Protein AF-A0AAN6LYK2-F1 (afdb_monomer_lite)

Organism: NCBI:txid1892770

Secondary structure (DSSP, 8-state):
--EEEEETTTSHHHHHHHHHHTTSTT-EEEEEES-TTS--HHHHHHHTT-TTEEEEE--TT-HHHHTTHHHHHHHHHHHHS--EEEEEE-----S-TT--TTT--HHHHHHHHIIIIIHHHHHHSTTTSHHHHTT-EEEEEEEETTEEEEEEE---S---------------PPP------------------------------

Sequence (205 aa):
MPTYFLTGANRGIGLAFTHHLVASPSNTIIAAVRSLSADLTPLTRLLSSHPNLHIIECDLSSPDSLSSLEFRVAEIVTKTGDPLNYLFNIAGINASSSDTALSIDPASLQRHMDVNVLGPAKILGAGELDGCAGGAEVLHVLDYEGGAEYVEFASGEGVEEGEGGGDLYGSGVGEDENGGEGGDGGARGEHFGDVGGGEGVEDGG

Radius of gyration: 29.75 Å; chains: 1; bounding box: 87×71×46 Å

Foldseek 3Di:
DAEEEAAQLQDDPNVVVVVVQLVPLPYQYEREHQDPPDPSVSVVVSCVSHVSYHYYYANLLDPVSQQCQQVVQVVSCVVVVHFHAAYEADDFDQQDPPDDPVRDDPVSVVRRCSTQPSSVVSCVDDHRNCVRDQQHKYWYFDADPVGIDIDTDGNDHDDDPDPDDDDDDPDDDDDDDDDDDDDDDDDDDDDDDDDDDDDDDDDDD

Structure (mmCIF, N/CA/C/O backbone):
data_AF-A0AAN6LYK2-F1
#
_entry.id   AF-A0AAN6LYK2-F1
#
loop_
_atom_site.group_PDB
_atom_site.id
_atom_site.type_symbol
_atom_site.label_atom_id
_atom_site.label_alt_id
_atom_site.label_comp_id
_atom_site.label_asym_id
_atom_site.label_entity_id
_atom_site.label_seq_id
_atom_site.pdbx_PDB_ins_code
_atom_site.Cartn_x
_atom_site.Cartn_y
_atom_site.Cartn_z
_atom_site.occupancy
_atom_site.B_iso_or_equiv
_atom_site.auth_seq_id
_atom_site.auth_comp_id
_atom_site.auth_asym_id
_atom_site.auth_atom_id
_atom_site.pdbx_PDB_model_num
ATOM 1 N N . MET A 1 1 ? -12.822 -4.539 15.705 1.00 82.31 1 MET A N 1
ATOM 2 C CA . MET A 1 1 ? -13.431 -4.286 14.382 1.00 82.31 1 MET A CA 1
ATOM 3 C C . MET A 1 1 ? -12.379 -4.564 13.315 1.00 82.31 1 MET A C 1
ATOM 5 O O . MET A 1 1 ? -11.209 -4.600 13.667 1.00 82.31 1 MET A O 1
ATOM 9 N N . PRO A 1 2 ? -12.747 -4.854 12.054 1.00 93.25 2 PRO A N 1
ATOM 10 C CA . PRO A 1 2 ? -11.763 -5.307 11.078 1.00 93.25 2 PRO A CA 1
ATOM 11 C C . PRO A 1 2 ? -10.824 -4.174 10.638 1.00 93.25 2 PRO A C 1
ATOM 13 O O . PRO A 1 2 ? -11.281 -3.141 10.133 1.00 93.25 2 PRO A O 1
ATOM 16 N N . THR A 1 3 ? -9.519 -4.394 10.802 1.00 95.38 3 THR A N 1
ATOM 17 C CA . THR A 1 3 ? -8.462 -3.510 10.292 1.00 95.38 3 THR A CA 1
ATOM 18 C C . THR A 1 3 ? -7.902 -4.047 8.978 1.00 95.38 3 THR A C 1
ATOM 20 O O . THR A 1 3 ? -7.500 -5.209 8.894 1.00 95.38 3 THR A O 1
ATOM 23 N N . TYR A 1 4 ? -7.833 -3.185 7.965 1.00 96.81 4 TYR A N 1
ATOM 24 C CA . TYR A 1 4 ? -7.335 -3.485 6.623 1.00 96.81 4 TYR A CA 1
ATOM 25 C C . TYR A 1 4 ? -6.084 -2.660 6.321 1.00 96.81 4 TYR A C 1
ATOM 27 O O . TYR A 1 4 ? -6.101 -1.442 6.488 1.00 96.81 4 TYR A O 1
ATOM 35 N N . PHE A 1 5 ? -5.038 -3.287 5.793 1.00 96.38 5 PHE A N 1
ATOM 36 C CA . PHE A 1 5 ? -3.875 -2.613 5.218 1.00 96.38 5 PHE A CA 1
ATOM 37 C C . PHE A 1 5 ? -3.882 -2.803 3.702 1.00 96.38 5 PHE A C 1
ATOM 39 O O . PHE A 1 5 ? -3.998 -3.931 3.228 1.00 96.38 5 PHE A O 1
ATOM 46 N N . LEU A 1 6 ? -3.762 -1.719 2.930 1.00 96.94 6 LEU A N 1
ATOM 47 C CA . LEU A 1 6 ? -3.804 -1.767 1.466 1.00 96.94 6 LEU A CA 1
ATOM 48 C C . LEU A 1 6 ? -2.606 -1.046 0.856 1.00 96.94 6 LEU A C 1
ATOM 50 O O . LEU A 1 6 ? -2.502 0.179 0.935 1.00 96.94 6 LEU A O 1
ATOM 54 N N . THR A 1 7 ? -1.739 -1.791 0.172 1.00 96.25 7 THR A N 1
ATOM 55 C CA . THR A 1 7 ? -0.679 -1.194 -0.651 1.00 96.25 7 THR A CA 1
ATOM 56 C C . THR A 1 7 ? -1.261 -0.574 -1.926 1.00 96.25 7 THR A C 1
ATOM 58 O O . THR A 1 7 ? -2.203 -1.089 -2.524 1.00 96.25 7 THR A O 1
ATOM 61 N N . GLY A 1 8 ? -0.704 0.554 -2.375 1.00 95.56 8 GLY A N 1
ATOM 62 C CA . GLY A 1 8 ? -1.080 1.173 -3.654 1.00 95.56 8 GLY A CA 1
ATOM 63 C C . GLY A 1 8 ? -2.430 1.900 -3.640 1.00 95.56 8 GLY A C 1
ATOM 64 O O . GLY A 1 8 ? -2.957 2.230 -4.704 1.00 95.56 8 GLY A O 1
ATOM 65 N N . ALA A 1 9 ? -2.969 2.201 -2.455 1.00 97.38 9 ALA A N 1
ATOM 66 C CA . ALA A 1 9 ? -4.334 2.684 -2.240 1.00 97.38 9 ALA A CA 1
ATOM 67 C C . ALA A 1 9 ? -4.709 3.997 -2.963 1.00 97.38 9 ALA A C 1
ATOM 69 O O . ALA A 1 9 ? -5.887 4.309 -3.091 1.00 97.38 9 ALA A O 1
ATOM 70 N N . ASN A 1 10 ? -3.746 4.777 -3.468 1.00 96.31 10 ASN A N 1
ATOM 71 C CA . ASN A 1 10 ? -4.023 6.082 -4.082 1.00 96.31 10 ASN A CA 1
ATOM 72 C C . ASN A 1 10 ? -4.656 6.022 -5.490 1.00 96.31 10 ASN A C 1
ATOM 74 O O . ASN A 1 10 ? -5.095 7.049 -6.003 1.00 96.31 10 ASN A O 1
ATOM 78 N N . ARG A 1 11 ? -4.672 4.860 -6.166 1.00 93.81 11 ARG A N 1
ATOM 79 C CA . ARG A 1 11 ? -5.251 4.731 -7.520 1.00 93.81 11 ARG A CA 1
ATOM 80 C C . ARG A 1 11 ? -5.739 3.317 -7.846 1.00 93.81 11 ARG A C 1
ATOM 82 O O . ARG A 1 11 ? -5.382 2.357 -7.171 1.00 93.81 11 ARG A O 1
ATOM 89 N N . GLY A 1 12 ? -6.506 3.193 -8.931 1.00 92.94 12 GLY A N 1
ATOM 90 C CA . GLY A 1 12 ? -6.897 1.903 -9.511 1.00 92.94 12 GLY A CA 1
ATOM 91 C C . GLY A 1 12 ? -7.636 0.994 -8.525 1.00 92.94 12 GLY A C 1
ATOM 92 O O . GLY A 1 12 ? -8.495 1.457 -7.776 1.00 92.94 12 GLY A O 1
ATOM 93 N N . ILE A 1 13 ? -7.278 -0.293 -8.523 1.00 93.12 13 ILE A N 1
ATOM 94 C CA . ILE A 1 13 ? -7.898 -1.331 -7.685 1.00 93.12 13 ILE A CA 1
ATOM 95 C C . ILE A 1 13 ? -7.791 -0.991 -6.184 1.00 93.12 13 ILE A C 1
ATOM 97 O O . ILE A 1 13 ? -8.783 -1.103 -5.468 1.00 93.12 13 ILE A O 1
ATOM 101 N N . GLY A 1 14 ? -6.644 -0.489 -5.708 1.00 95.06 14 GLY A N 1
ATOM 102 C CA . GLY A 1 14 ? -6.460 -0.124 -4.294 1.00 95.06 14 GLY A CA 1
ATOM 103 C C . GLY A 1 14 ? -7.348 1.037 -3.834 1.00 95.06 14 GLY A C 1
ATOM 104 O O . GLY A 1 14 ? -7.913 1.003 -2.738 1.00 95.06 14 GLY A O 1
ATOM 105 N N . LEU A 1 15 ? -7.545 2.034 -4.701 1.00 96.44 15 LEU A N 1
ATOM 106 C CA . LEU A 1 15 ? -8.486 3.129 -4.453 1.00 96.44 15 LEU A CA 1
ATOM 107 C C . LEU A 1 15 ? -9.941 2.640 -4.475 1.00 96.44 15 LEU A C 1
ATOM 109 O O . LEU A 1 15 ? -10.737 3.062 -3.640 1.00 96.44 15 LEU A O 1
ATOM 113 N N . ALA A 1 16 ? -10.288 1.725 -5.386 1.00 96.12 16 ALA A N 1
ATOM 114 C CA . ALA A 1 16 ? -11.623 1.132 -5.455 1.00 96.12 16 ALA A CA 1
ATOM 115 C C . ALA A 1 16 ? -11.961 0.305 -4.199 1.00 96.12 16 ALA A C 1
ATOM 117 O O . ALA A 1 16 ? -13.039 0.483 -3.631 1.00 96.12 16 ALA A O 1
ATOM 118 N N . PHE A 1 17 ? -11.028 -0.521 -3.706 1.00 96.50 17 PHE A N 1
ATOM 119 C CA . PHE A 1 17 ? -11.192 -1.212 -2.422 1.00 96.50 17 PHE A CA 1
ATOM 120 C C . PHE A 1 17 ? -11.307 -0.227 -1.258 1.00 96.50 17 PHE A C 1
ATOM 122 O O . PHE A 1 17 ? -12.194 -0.388 -0.426 1.00 96.50 17 PHE A O 1
ATOM 129 N N . THR A 1 18 ? -10.496 0.835 -1.225 1.00 96.62 18 THR A N 1
ATOM 130 C CA . THR A 1 18 ? -10.595 1.855 -0.167 1.00 96.62 18 THR A CA 1
ATOM 131 C C . THR A 1 18 ? -11.973 2.528 -0.174 1.00 96.62 18 THR A C 1
ATOM 133 O O . THR A 1 18 ? -12.605 2.619 0.874 1.00 96.62 18 THR A O 1
ATOM 136 N N . HIS A 1 19 ? -12.497 2.911 -1.347 1.00 95.62 19 HIS A N 1
ATOM 137 C CA . HIS A 1 19 ? -13.863 3.435 -1.505 1.00 95.62 19 HIS A CA 1
ATOM 138 C C . HIS A 1 19 ? -14.960 2.459 -1.051 1.00 95.62 19 HIS A C 1
ATOM 140 O O . HIS A 1 19 ? -15.996 2.908 -0.563 1.00 95.62 19 HIS A O 1
ATOM 146 N N . HIS A 1 20 ? -14.765 1.150 -1.220 1.00 95.62 20 HIS A N 1
ATOM 147 C CA . HIS A 1 20 ? -15.725 0.145 -0.766 1.00 95.62 20 HIS A CA 1
ATOM 148 C C . HIS A 1 20 ? -15.654 -0.065 0.754 1.00 95.62 20 HIS A C 1
ATOM 150 O O . HIS A 1 20 ? -16.680 -0.074 1.429 1.00 95.62 20 HIS A O 1
ATOM 156 N N . LEU A 1 21 ? -14.446 -0.177 1.312 1.00 96.00 21 LEU A N 1
ATOM 157 C CA . LEU A 1 21 ? -14.231 -0.471 2.730 1.00 96.00 21 LEU A CA 1
ATOM 158 C C . LEU A 1 21 ? -14.670 0.681 3.651 1.00 96.00 21 LEU A C 1
ATOM 160 O O . LEU A 1 21 ? -15.203 0.402 4.724 1.00 96.00 21 LEU A O 1
ATOM 164 N N . VAL A 1 22 ? -14.543 1.951 3.231 1.00 95.50 22 VAL A N 1
ATOM 165 C CA . VAL A 1 22 ? -15.060 3.111 4.000 1.00 95.50 22 VAL A CA 1
ATOM 166 C C . VAL A 1 22 ? -16.593 3.162 4.086 1.00 95.50 22 VAL A C 1
ATOM 168 O O . VAL A 1 22 ? -17.134 3.956 4.850 1.00 95.50 22 VAL A O 1
ATOM 171 N N . ALA A 1 23 ? -17.327 2.335 3.329 1.00 92.94 23 ALA A N 1
ATOM 172 C CA . ALA A 1 23 ? -18.786 2.262 3.448 1.00 92.94 23 ALA A CA 1
ATOM 173 C C . ALA A 1 23 ? -19.243 1.613 4.771 1.00 92.94 23 ALA A C 1
ATOM 175 O O . ALA A 1 23 ? -20.392 1.792 5.177 1.00 92.94 23 ALA A O 1
ATOM 176 N N . SER A 1 24 ? -18.351 0.881 5.451 1.00 94.69 24 SER A N 1
ATOM 177 C CA . SER A 1 24 ? -18.578 0.325 6.788 1.00 94.69 24 SER A CA 1
ATOM 178 C C . SER A 1 24 ? -17.822 1.163 7.832 1.00 94.69 24 SER A C 1
ATOM 180 O O . SER A 1 24 ? -16.609 1.000 7.967 1.00 94.69 24 SER A O 1
ATOM 182 N N . PRO A 1 25 ? -18.493 2.045 8.604 1.00 91.31 25 PRO A N 1
ATOM 183 C CA . PRO A 1 25 ? -17.826 3.015 9.486 1.00 91.31 25 PRO A CA 1
ATOM 184 C C . PRO A 1 25 ? -17.025 2.378 10.636 1.00 91.31 25 PRO A C 1
ATOM 186 O O . PRO A 1 25 ? -16.182 3.031 11.245 1.00 91.31 25 PRO A O 1
ATOM 189 N N . SER A 1 26 ? -17.264 1.096 10.923 1.00 93.31 26 SER A N 1
ATOM 190 C CA . SER A 1 26 ? -16.499 0.277 11.869 1.00 93.31 26 SER A CA 1
ATOM 191 C C . SER A 1 26 ? -15.082 -0.071 11.407 1.00 93.31 26 SER A C 1
ATOM 193 O O . SER A 1 26 ? -14.268 -0.464 12.233 1.00 93.31 26 SER A O 1
ATOM 195 N N . ASN A 1 27 ? -14.789 -0.001 10.108 1.00 95.88 27 ASN A N 1
ATOM 196 C CA . ASN A 1 27 ? -13.543 -0.530 9.557 1.00 95.88 27 ASN A CA 1
ATOM 197 C C . ASN A 1 27 ? -12.378 0.435 9.807 1.00 95.88 27 ASN A C 1
ATOM 199 O O . ASN A 1 27 ? -12.474 1.615 9.467 1.00 95.88 27 ASN A O 1
ATOM 203 N N . THR A 1 28 ? -11.253 -0.066 10.311 1.00 96.94 28 THR A N 1
ATOM 204 C CA . THR A 1 28 ? -9.987 0.685 10.318 1.00 96.94 28 THR A CA 1
ATOM 205 C C . THR A 1 28 ? -9.268 0.418 9.000 1.00 96.94 28 THR A C 1
ATOM 207 O O . THR A 1 28 ? -9.161 -0.729 8.573 1.00 96.94 28 THR A O 1
ATOM 210 N N . ILE A 1 29 ? -8.805 1.461 8.311 1.00 97.88 29 ILE A N 1
ATOM 211 C CA . ILE A 1 29 ? -8.232 1.332 6.964 1.00 97.88 29 ILE A CA 1
ATOM 212 C C . ILE A 1 29 ? -6.893 2.058 6.915 1.00 97.88 29 ILE A C 1
ATOM 214 O O . ILE A 1 29 ? -6.836 3.273 7.072 1.00 97.88 29 ILE A O 1
ATOM 218 N N . ILE A 1 30 ? -5.821 1.315 6.657 1.00 97.75 30 ILE A N 1
ATOM 219 C CA . ILE A 1 30 ? -4.458 1.813 6.486 1.00 97.75 30 ILE A CA 1
ATOM 220 C C . ILE A 1 30 ? -4.154 1.817 4.983 1.00 97.75 30 ILE A C 1
ATOM 222 O O . ILE A 1 30 ? -3.735 0.821 4.394 1.00 97.75 30 ILE A O 1
ATOM 226 N N . ALA A 1 31 ? -4.429 2.954 4.349 1.00 98.12 31 ALA A N 1
ATOM 227 C CA . ALA A 1 31 ? -4.217 3.199 2.930 1.00 98.12 31 ALA A CA 1
ATOM 228 C C . ALA A 1 31 ? -2.756 3.604 2.677 1.00 98.12 31 ALA A C 1
ATOM 230 O O . ALA A 1 31 ? -2.377 4.768 2.837 1.00 98.12 31 ALA A O 1
ATOM 231 N N . ALA A 1 32 ? -1.928 2.642 2.277 1.00 97.62 32 ALA A N 1
ATOM 232 C CA . ALA A 1 32 ? -0.511 2.857 2.021 1.00 97.62 32 ALA A CA 1
ATOM 233 C C . ALA A 1 32 ? -0.267 3.338 0.576 1.00 97.62 32 ALA A C 1
ATOM 235 O O . ALA A 1 32 ? -0.721 2.734 -0.404 1.00 97.62 32 ALA A O 1
ATOM 236 N N . VAL A 1 33 ? 0.456 4.452 0.430 1.00 97.75 33 VAL A N 1
ATOM 237 C CA . VAL A 1 33 ? 0.698 5.151 -0.844 1.00 97.75 33 VAL A CA 1
ATOM 238 C C . VAL A 1 33 ? 2.195 5.301 -1.109 1.00 97.75 33 VAL A C 1
ATOM 240 O O . VAL A 1 33 ? 2.958 5.513 -0.176 1.00 97.75 33 VAL A O 1
ATOM 243 N N . ARG A 1 34 ? 2.636 5.235 -2.375 1.00 96.06 34 ARG A N 1
ATOM 244 C CA . ARG A 1 34 ? 4.079 5.257 -2.697 1.00 96.06 34 ARG A CA 1
ATOM 245 C C . ARG A 1 34 ? 4.799 6.506 -2.189 1.00 96.06 34 ARG A C 1
ATOM 247 O O . ARG A 1 34 ? 5.890 6.389 -1.656 1.00 96.06 34 ARG A O 1
ATOM 254 N N . SER A 1 35 ? 4.195 7.683 -2.358 1.00 96.50 35 SER A N 1
ATOM 255 C CA . SER A 1 35 ? 4.672 8.882 -1.673 1.00 96.50 35 SER A CA 1
ATOM 256 C C . SER A 1 35 ? 3.538 9.788 -1.222 1.00 96.50 35 SER A C 1
ATOM 258 O O . SER A 1 35 ? 2.561 9.981 -1.948 1.00 96.50 35 SER A O 1
ATOM 260 N N . LEU A 1 36 ? 3.711 10.390 -0.046 1.00 96.81 36 LEU A N 1
ATOM 261 C CA . LEU A 1 36 ? 2.857 11.444 0.497 1.00 96.81 36 LEU A CA 1
ATOM 262 C C . LEU A 1 36 ? 3.028 12.787 -0.240 1.00 96.81 36 LEU A C 1
ATOM 264 O O . LEU A 1 36 ? 2.217 13.689 -0.058 1.00 96.81 36 LEU A O 1
ATOM 268 N N . SER A 1 37 ? 4.050 12.911 -1.096 1.00 96.81 37 SER A N 1
ATOM 269 C CA . SER A 1 37 ? 4.253 14.060 -1.993 1.00 96.81 37 SER A CA 1
ATOM 270 C C . SER A 1 37 ? 3.402 14.023 -3.274 1.00 96.81 37 SER A C 1
ATOM 272 O O . SER A 1 37 ? 3.376 14.999 -4.026 1.00 96.81 37 SER A O 1
ATOM 274 N N . ALA A 1 38 ? 2.715 12.907 -3.543 1.00 95.44 38 ALA A N 1
ATOM 275 C CA . ALA A 1 38 ? 1.828 12.754 -4.694 1.00 95.44 38 ALA A CA 1
ATOM 276 C C . ALA A 1 38 ? 0.478 13.473 -4.494 1.00 95.44 38 ALA A C 1
ATOM 278 O O . ALA A 1 38 ? 0.138 13.909 -3.396 1.00 95.44 38 ALA A O 1
ATOM 279 N N . ASP A 1 39 ? -0.343 13.548 -5.548 1.00 96.75 39 ASP A N 1
ATOM 280 C CA . ASP A 1 39 ? -1.737 13.973 -5.391 1.00 96.75 39 ASP A CA 1
ATOM 281 C C . ASP A 1 39 ? -2.535 12.924 -4.597 1.00 96.75 39 ASP A C 1
ATOM 283 O O . ASP A 1 39 ? -2.861 11.857 -5.118 1.00 96.75 39 ASP A O 1
ATOM 287 N N . LEU A 1 40 ? -2.855 13.241 -3.339 1.00 97.38 40 LEU A N 1
AT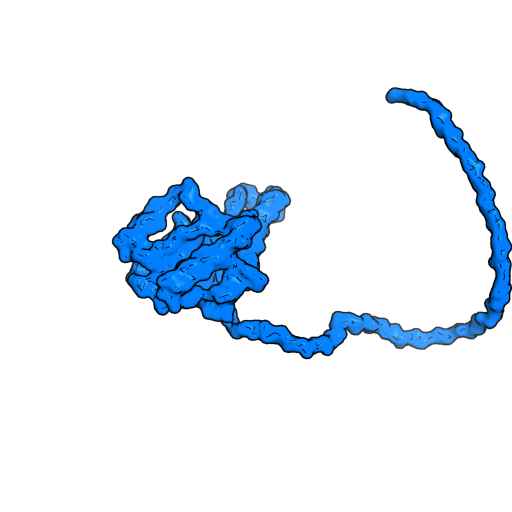OM 288 C CA . LEU A 1 40 ? -3.692 12.429 -2.447 1.00 97.38 40 LEU A CA 1
ATOM 289 C C . LEU A 1 40 ? -5.156 12.902 -2.410 1.00 97.38 40 LEU A C 1
ATOM 291 O O . LEU A 1 40 ? -5.922 12.487 -1.535 1.00 97.38 40 LEU A O 1
ATOM 295 N N . THR A 1 41 ? -5.579 13.776 -3.330 1.00 96.75 41 THR A N 1
ATOM 296 C CA . THR A 1 41 ? -6.966 14.265 -3.430 1.00 96.75 41 THR A CA 1
ATOM 297 C C . THR A 1 41 ? -8.025 13.146 -3.454 1.00 96.75 41 THR A C 1
ATOM 299 O O . THR A 1 41 ? -9.080 13.342 -2.844 1.00 96.75 41 THR A O 1
ATOM 302 N N . PRO A 1 42 ? -7.812 11.970 -4.090 1.00 95.38 42 PRO A N 1
ATOM 303 C CA . PRO A 1 42 ? -8.794 10.884 -4.051 1.00 95.38 42 PRO A CA 1
ATOM 304 C C . PRO A 1 42 ? -9.039 10.336 -2.637 1.00 95.38 42 PRO A C 1
ATOM 306 O O . PRO A 1 42 ? -10.189 10.205 -2.226 1.00 95.38 42 PRO A O 1
ATOM 309 N N . LEU A 1 43 ? -7.970 10.078 -1.876 1.00 96.56 43 LEU A N 1
ATOM 310 C CA . LEU A 1 43 ? -8.045 9.515 -0.523 1.00 96.56 43 LEU A CA 1
ATOM 311 C C . LEU A 1 43 ? -8.457 10.554 0.526 1.00 96.56 43 LEU A C 1
ATOM 313 O O . LEU A 1 43 ? -9.300 10.284 1.377 1.00 96.56 43 LEU A O 1
ATOM 317 N N . THR A 1 44 ? -7.902 11.765 0.459 1.00 95.50 44 THR A N 1
ATOM 318 C CA . THR A 1 44 ? -8.171 12.821 1.453 1.00 95.50 44 THR A CA 1
ATOM 319 C C . THR A 1 44 ? -9.632 13.272 1.477 1.00 95.50 44 THR A C 1
ATOM 321 O O . THR A 1 44 ? -10.135 13.644 2.535 1.00 95.50 44 THR A O 1
ATOM 324 N N . ARG A 1 45 ? -10.359 13.150 0.356 1.00 94.88 45 ARG A N 1
ATOM 325 C CA . ARG A 1 45 ? -11.818 13.359 0.298 1.00 94.88 45 ARG A CA 1
ATOM 326 C C . ARG A 1 45 ? -12.620 12.366 1.147 1.00 94.88 45 ARG A C 1
ATOM 328 O O . ARG A 1 45 ? -13.723 12.705 1.561 1.00 94.88 45 ARG A O 1
ATOM 335 N N . LEU A 1 46 ? -12.088 11.171 1.413 1.00 94.94 46 LEU A N 1
ATOM 336 C CA . LEU A 1 46 ? -12.764 10.137 2.206 1.00 94.94 46 LEU A CA 1
ATOM 337 C C . LEU A 1 46 ? -12.600 10.340 3.718 1.00 94.94 46 LEU A C 1
ATOM 339 O O . LEU A 1 46 ? -13.478 9.928 4.475 1.00 94.94 46 LEU A O 1
ATOM 343 N N . LEU A 1 47 ? -11.549 11.046 4.155 1.00 92.56 47 LEU A N 1
ATOM 344 C CA . LEU A 1 47 ? -11.302 11.372 5.570 1.00 92.56 47 LEU A CA 1
ATOM 345 C C . LEU A 1 47 ? -12.470 12.145 6.207 1.00 92.56 47 LEU A C 1
ATOM 347 O O . LEU A 1 47 ? -12.759 11.977 7.387 1.00 92.56 47 LEU A O 1
ATOM 351 N N . SER A 1 48 ? -13.170 12.979 5.428 1.00 85.94 48 SER A N 1
ATOM 352 C CA . SER A 1 48 ? -14.336 13.742 5.900 1.00 85.94 48 SER A CA 1
ATOM 353 C C . SER A 1 48 ? -15.575 12.880 6.175 1.00 85.94 48 SER A C 1
ATOM 355 O O . SER A 1 48 ? -16.456 13.313 6.913 1.00 85.94 48 SER A O 1
ATOM 357 N N . SER A 1 49 ? -15.655 11.686 5.582 1.00 87.31 49 SER A N 1
ATOM 358 C CA . SER A 1 49 ? -16.733 10.710 5.795 1.00 87.31 49 SER A CA 1
ATOM 359 C C . SER A 1 49 ? -16.331 9.546 6.705 1.00 87.31 49 SER A C 1
ATOM 361 O O . SER A 1 49 ? -17.206 8.933 7.309 1.00 87.31 49 SER A O 1
ATOM 363 N N . HIS A 1 50 ? -15.034 9.242 6.807 1.00 93.50 50 HIS A N 1
ATOM 364 C CA . HIS A 1 50 ? -14.518 8.065 7.505 1.00 93.50 50 HIS A CA 1
ATOM 365 C C . HIS A 1 50 ? -13.237 8.409 8.289 1.00 93.50 50 HIS A C 1
ATOM 367 O O . HIS A 1 50 ? -12.144 8.376 7.720 1.00 93.50 50 HIS A O 1
ATOM 373 N N . PRO A 1 51 ? -13.335 8.751 9.589 1.00 91.44 51 PRO A N 1
ATOM 374 C CA . PRO A 1 51 ? -12.184 9.185 10.389 1.00 91.44 51 PRO A CA 1
ATOM 375 C C . PRO A 1 51 ? -11.197 8.053 10.723 1.00 91.44 51 PRO A C 1
ATOM 377 O O . PRO A 1 51 ? -10.070 8.336 11.117 1.00 91.44 51 PRO A O 1
ATOM 380 N N . ASN A 1 52 ? -11.594 6.790 10.525 1.00 94.50 52 ASN A N 1
ATOM 381 C CA . ASN A 1 52 ? -10.754 5.601 10.722 1.00 94.50 52 ASN A CA 1
ATOM 382 C C . ASN A 1 52 ? -9.953 5.230 9.450 1.00 94.50 52 ASN A C 1
ATOM 384 O O . ASN A 1 52 ? -9.478 4.102 9.310 1.00 94.50 52 ASN A O 1
ATOM 388 N N . LEU A 1 53 ? -9.849 6.155 8.485 1.00 97.31 53 LEU A N 1
ATOM 389 C CA . LEU A 1 53 ? -8.954 6.054 7.332 1.00 97.31 53 LEU A CA 1
ATOM 390 C C . LEU A 1 53 ? -7.631 6.749 7.670 1.00 97.31 53 LEU A C 1
ATOM 392 O O . LEU A 1 53 ? -7.572 7.961 7.869 1.00 97.31 53 LEU A O 1
ATOM 396 N N . HIS A 1 54 ? -6.557 5.975 7.673 1.00 97.50 54 HIS A N 1
ATOM 397 C CA . HIS A 1 54 ? -5.191 6.414 7.903 1.00 97.50 54 HIS A CA 1
ATOM 398 C C . HIS A 1 54 ? -4.421 6.312 6.586 1.00 97.50 54 HIS A C 1
ATOM 400 O O . HIS A 1 54 ? -4.457 5.274 5.929 1.00 97.50 54 HIS A O 1
ATOM 406 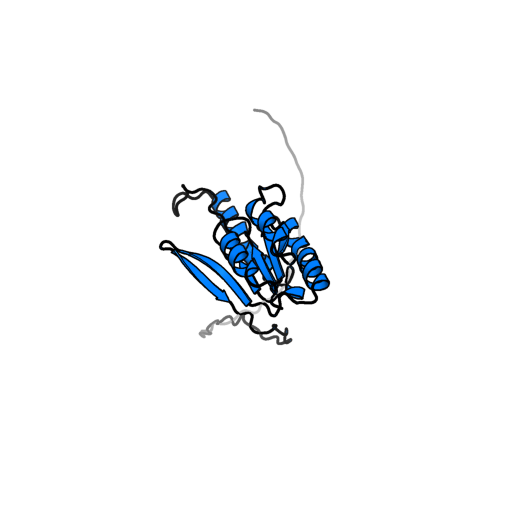N N . ILE A 1 55 ? -3.729 7.378 6.185 1.00 97.94 55 ILE A N 1
ATOM 407 C CA . ILE A 1 55 ? -2.910 7.397 4.964 1.00 97.94 55 ILE A CA 1
ATOM 408 C C . ILE A 1 55 ? -1.441 7.404 5.385 1.00 97.94 55 ILE A C 1
ATOM 410 O O . ILE A 1 55 ? -1.035 8.282 6.147 1.00 97.94 55 ILE A O 1
ATOM 414 N N . ILE A 1 56 ? -0.651 6.444 4.897 1.00 97.38 56 ILE A N 1
ATOM 415 C CA . ILE A 1 56 ? 0.782 6.322 5.216 1.00 97.38 56 ILE A CA 1
ATOM 416 C C . ILE A 1 56 ? 1.626 6.150 3.952 1.00 97.38 56 ILE A C 1
ATOM 418 O O . ILE A 1 56 ? 1.128 5.707 2.919 1.00 97.38 56 ILE A O 1
ATOM 422 N N . GLU A 1 57 ? 2.918 6.466 4.034 1.00 96.81 57 GLU A N 1
ATOM 423 C CA . GLU A 1 57 ? 3.859 6.203 2.942 1.00 96.81 57 GLU A CA 1
ATOM 424 C C . GLU A 1 57 ? 4.319 4.736 2.930 1.00 96.81 57 GLU A C 1
ATOM 426 O O . GLU A 1 57 ? 4.613 4.175 3.982 1.00 96.81 57 GLU A O 1
ATOM 431 N N . CYS A 1 58 ? 4.424 4.115 1.760 1.00 95.88 58 CYS A N 1
ATOM 432 C CA . CYS A 1 58 ? 5.054 2.809 1.577 1.00 95.88 58 CYS A CA 1
ATOM 433 C C . CYS A 1 58 ? 5.521 2.681 0.121 1.00 95.88 58 CYS A C 1
ATOM 435 O O . CYS A 1 58 ? 4.713 2.438 -0.783 1.00 95.88 58 CYS A O 1
ATOM 437 N N . ASP A 1 59 ? 6.820 2.867 -0.117 1.00 95.50 59 ASP A N 1
ATOM 438 C CA . ASP A 1 59 ? 7.443 2.538 -1.398 1.00 95.50 59 ASP A CA 1
ATOM 439 C C . ASP A 1 59 ? 8.099 1.157 -1.313 1.00 95.50 59 ASP A C 1
ATOM 441 O O . ASP A 1 59 ? 9.144 0.986 -0.690 1.00 95.50 59 ASP A O 1
ATOM 445 N N . LEU A 1 60 ? 7.494 0.179 -1.988 1.00 94.12 60 LEU A N 1
ATOM 446 C CA . LEU A 1 60 ? 7.980 -1.201 -2.059 1.00 94.12 60 LEU A CA 1
ATOM 447 C C . LEU A 1 60 ? 9.391 -1.342 -2.661 1.00 94.12 60 LEU A C 1
ATOM 449 O O . LEU A 1 60 ? 10.032 -2.368 -2.455 1.00 94.12 60 LEU A O 1
ATOM 453 N N . SER A 1 61 ? 9.885 -0.332 -3.387 1.00 93.31 61 SER A N 1
ATOM 454 C CA . SER A 1 61 ? 11.261 -0.304 -3.906 1.00 93.31 61 SER A CA 1
ATOM 455 C C . SER A 1 61 ? 12.295 0.264 -2.925 1.00 93.31 61 SER A C 1
ATOM 457 O O . SER A 1 61 ? 13.493 0.177 -3.188 1.00 93.31 61 SER A O 1
ATOM 459 N N . SER A 1 62 ? 11.867 0.835 -1.794 1.00 94.19 62 SER A N 1
ATOM 460 C CA . SER A 1 62 ? 12.742 1.489 -0.817 1.00 94.19 62 SER A CA 1
ATOM 461 C C . SER A 1 62 ? 12.929 0.621 0.435 1.00 94.19 62 SER A C 1
ATOM 463 O O . SER A 1 62 ? 11.964 0.412 1.172 1.00 94.19 62 SER A O 1
ATOM 465 N N . PRO A 1 63 ? 14.160 0.151 0.732 1.00 90.69 63 PRO A N 1
ATOM 466 C CA . PRO A 1 63 ? 14.455 -0.558 1.976 1.00 90.69 63 PRO A CA 1
ATOM 467 C C . PRO A 1 63 ? 14.051 0.239 3.220 1.00 90.69 63 PRO A C 1
ATOM 469 O O . PRO A 1 63 ? 13.389 -0.320 4.080 1.00 90.69 63 PRO A O 1
ATOM 472 N N . ASP A 1 64 ? 14.347 1.541 3.266 1.00 91.56 64 ASP A N 1
ATOM 473 C CA . ASP A 1 64 ? 14.044 2.418 4.407 1.00 91.56 64 ASP A CA 1
ATOM 474 C C . ASP A 1 64 ? 12.528 2.656 4.593 1.00 91.56 64 ASP A C 1
ATOM 476 O O . ASP A 1 64 ? 12.036 2.837 5.711 1.00 91.56 64 ASP A O 1
ATOM 480 N N . SER A 1 65 ? 11.762 2.661 3.491 1.00 93.00 65 SER A N 1
ATOM 481 C CA . SER A 1 65 ? 10.294 2.773 3.526 1.00 93.00 65 SER A CA 1
ATOM 482 C C . SER A 1 65 ? 9.626 1.467 3.955 1.00 93.00 65 SER A C 1
ATOM 484 O O . SER A 1 65 ? 8.523 1.506 4.504 1.00 93.00 65 SER A O 1
ATOM 486 N N . LEU A 1 66 ? 10.290 0.328 3.734 1.00 91.06 66 LEU A N 1
ATOM 487 C CA . LEU A 1 66 ? 9.898 -0.955 4.306 1.00 91.06 66 LEU A CA 1
ATOM 488 C C . LEU A 1 66 ? 10.297 -1.011 5.783 1.00 91.06 66 LEU A C 1
ATOM 490 O O . LEU A 1 66 ? 9.379 -1.041 6.587 1.00 91.06 66 LEU A O 1
ATOM 494 N N . SER A 1 67 ? 11.577 -0.830 6.146 1.00 89.50 67 SER A N 1
ATOM 495 C CA . SER A 1 67 ? 12.162 -0.951 7.508 1.00 89.50 67 SER A CA 1
ATOM 496 C C . SER A 1 67 ? 11.677 0.060 8.564 1.00 89.50 67 SER A C 1
ATOM 498 O O . SER A 1 67 ? 12.326 0.300 9.586 1.00 89.50 67 SER A O 1
ATOM 500 N N . SER A 1 68 ? 10.589 0.758 8.268 1.00 89.88 68 SER A N 1
ATOM 501 C CA . SER A 1 68 ? 9.893 1.706 9.133 1.00 89.88 68 SER A CA 1
ATOM 502 C C . SER A 1 68 ? 8.374 1.491 9.106 1.00 89.88 68 SER A C 1
ATOM 504 O O . SER A 1 68 ? 7.622 2.259 9.710 1.00 89.88 68 SER A O 1
ATOM 506 N N . LEU A 1 69 ? 7.885 0.497 8.357 1.00 92.25 69 LEU A N 1
ATOM 507 C CA . LEU A 1 69 ? 6.470 0.212 8.143 1.00 92.25 69 LEU A CA 1
ATOM 508 C C . LEU A 1 69 ? 5.827 -0.399 9.385 1.00 92.25 69 LEU A C 1
ATOM 510 O O . LEU A 1 69 ? 4.748 0.074 9.749 1.00 92.25 69 LEU A O 1
ATOM 514 N N . GLU A 1 70 ? 6.505 -1.330 10.070 1.00 89.12 70 GLU A N 1
ATOM 515 C CA . GLU A 1 70 ? 5.971 -1.956 11.286 1.00 89.12 70 GLU A CA 1
ATOM 516 C C . GLU A 1 70 ? 5.565 -0.886 12.303 1.00 89.12 70 GLU A C 1
ATOM 518 O O . GLU A 1 70 ? 4.398 -0.795 12.672 1.00 89.12 70 GLU A O 1
ATOM 523 N N . PHE A 1 71 ? 6.483 0.018 12.662 1.00 89.88 71 PHE A N 1
ATOM 524 C CA . PHE A 1 71 ? 6.233 1.096 13.626 1.00 89.88 71 PHE A CA 1
ATOM 525 C C . PHE A 1 71 ? 5.022 1.971 13.267 1.00 89.88 71 PHE A C 1
ATOM 527 O O . PHE A 1 71 ? 4.275 2.384 14.153 1.00 89.88 71 PHE A O 1
ATOM 534 N N . ARG A 1 72 ? 4.803 2.247 11.974 1.00 93.00 72 ARG A N 1
ATOM 535 C CA . ARG A 1 72 ? 3.694 3.093 11.495 1.00 93.00 72 ARG A CA 1
ATOM 536 C C . ARG A 1 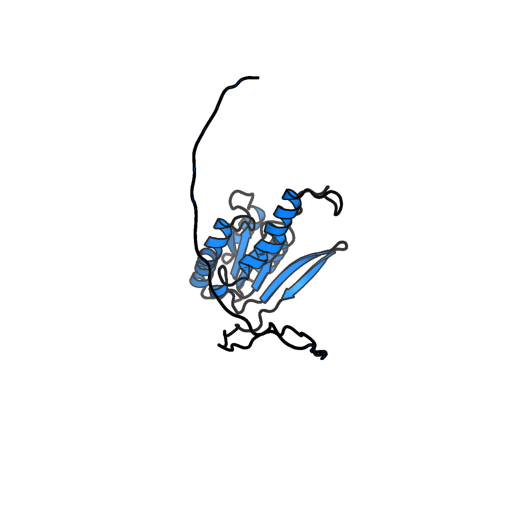72 ? 2.353 2.357 11.507 1.00 93.00 72 ARG A C 1
ATOM 538 O O . ARG A 1 72 ? 1.330 2.984 11.772 1.00 93.00 72 ARG A O 1
ATOM 545 N N . VAL A 1 73 ? 2.342 1.046 11.266 1.00 93.25 73 VAL A N 1
ATOM 546 C CA . VAL A 1 73 ? 1.134 0.213 11.396 1.00 93.25 73 VAL A CA 1
ATOM 547 C C . VAL A 1 73 ? 0.833 -0.084 12.864 1.00 93.25 73 VAL A C 1
ATOM 549 O O . VAL A 1 73 ? -0.299 0.125 13.299 1.00 93.25 73 VAL A O 1
ATOM 552 N N . ALA A 1 74 ? 1.843 -0.453 13.651 1.00 90.44 74 ALA A N 1
ATOM 553 C CA . ALA A 1 74 ? 1.757 -0.672 15.091 1.00 90.44 74 ALA A CA 1
ATOM 554 C C . ALA A 1 74 ? 1.245 0.570 15.836 1.00 90.44 74 ALA A C 1
ATOM 556 O O . ALA A 1 74 ? 0.427 0.442 16.746 1.00 90.44 74 ALA A O 1
ATOM 557 N N . GLU A 1 75 ? 1.647 1.783 15.432 1.00 92.69 75 GLU A N 1
ATOM 558 C CA . GLU A 1 75 ? 1.113 3.030 15.993 1.00 92.69 75 GLU A CA 1
ATOM 559 C C . GLU A 1 75 ? -0.407 3.165 15.763 1.00 92.69 75 GLU A C 1
ATOM 561 O O . GLU A 1 75 ? -1.129 3.602 16.662 1.00 92.69 75 GLU A O 1
ATOM 566 N N . ILE A 1 76 ? -0.917 2.777 14.589 1.00 93.69 76 ILE A N 1
ATOM 567 C CA . ILE A 1 76 ? -2.350 2.845 14.251 1.00 93.69 76 ILE A CA 1
ATOM 568 C C . ILE A 1 76 ? -3.138 1.736 14.966 1.00 93.69 76 ILE A C 1
ATOM 570 O O . ILE A 1 76 ? -4.164 2.016 15.589 1.00 93.69 76 ILE A O 1
ATOM 574 N N . VAL A 1 77 ? -2.632 0.501 14.937 1.00 90.81 77 VAL A N 1
ATOM 575 C CA . VAL A 1 77 ? -3.188 -0.665 15.649 1.00 90.81 77 VAL A CA 1
ATOM 576 C C . VAL A 1 77 ? -3.276 -0.387 17.154 1.00 90.81 77 VAL A C 1
ATOM 578 O O . VAL A 1 77 ? -4.335 -0.538 17.757 1.00 90.81 77 VAL A O 1
ATOM 581 N N . THR A 1 78 ? -2.216 0.155 17.761 1.00 91.06 78 THR A N 1
ATOM 582 C CA . THR A 1 78 ? -2.196 0.506 19.194 1.00 91.06 78 THR A CA 1
ATOM 583 C C . THR A 1 78 ? -3.176 1.635 19.535 1.00 91.06 78 THR A C 1
ATOM 585 O O . THR A 1 78 ? -3.797 1.609 20.596 1.00 91.06 78 THR A O 1
ATOM 588 N N . LYS A 1 79 ? -3.348 2.632 18.653 1.00 91.12 79 LYS A N 1
ATOM 589 C CA . LYS A 1 79 ? -4.299 3.743 18.863 1.00 91.12 79 LYS A CA 1
ATOM 590 C C . LYS A 1 79 ? -5.763 3.336 18.710 1.00 91.12 79 LYS A C 1
ATOM 592 O O . LYS A 1 79 ? -6.620 3.957 19.334 1.00 91.12 79 LYS A O 1
ATOM 597 N N . THR A 1 80 ? -6.051 2.351 17.863 1.00 89.12 80 THR A N 1
ATOM 598 C CA . THR A 1 80 ? -7.416 1.859 17.612 1.00 89.12 80 THR A CA 1
ATOM 599 C C . THR A 1 80 ? -7.810 0.721 18.552 1.00 89.12 80 THR A C 1
ATOM 601 O O . THR A 1 80 ? -8.986 0.592 18.881 1.00 89.12 80 THR A O 1
ATOM 604 N N . GLY A 1 81 ? -6.837 -0.054 19.042 1.00 87.50 81 GLY A N 1
ATOM 605 C CA . GLY A 1 81 ? -7.054 -1.213 19.911 1.00 87.50 81 GLY A CA 1
ATOM 606 C C . GLY A 1 81 ? -7.467 -2.484 19.162 1.00 87.50 81 GLY A C 1
ATOM 607 O O . GLY A 1 81 ? -7.760 -3.488 19.806 1.00 87.50 81 GLY A O 1
ATOM 608 N N . ASP A 1 82 ? -7.479 -2.444 17.827 1.00 88.25 82 ASP A N 1
ATOM 609 C CA . ASP A 1 82 ? -7.835 -3.553 16.944 1.00 88.25 82 ASP A CA 1
ATOM 610 C C . ASP A 1 82 ? -6.590 -4.034 16.167 1.00 88.25 82 ASP A C 1
ATOM 612 O O . ASP A 1 82 ? -5.916 -3.204 15.549 1.00 88.25 82 ASP A O 1
ATOM 616 N N . PRO A 1 83 ? -6.271 -5.346 16.158 1.00 89.50 83 PRO A N 1
ATOM 617 C CA . PRO A 1 83 ? -5.131 -5.893 15.414 1.00 89.50 83 PRO A CA 1
ATOM 618 C C . PRO A 1 83 ? -5.320 -5.746 13.898 1.00 89.50 83 PRO A C 1
ATOM 620 O O . PRO A 1 83 ? -6.433 -5.496 13.431 1.00 89.50 83 PRO A O 1
ATOM 623 N N . LEU A 1 84 ? -4.257 -5.943 13.108 1.00 91.25 84 LEU A N 1
ATOM 624 C CA . LEU A 1 84 ? -4.405 -6.057 11.656 1.00 91.25 84 LEU A CA 1
ATOM 625 C C . LEU A 1 84 ? -5.114 -7.379 11.322 1.00 91.25 84 LEU A C 1
ATOM 627 O O . LEU A 1 84 ? -4.713 -8.432 11.807 1.00 91.25 84 LEU A O 1
ATOM 631 N N . ASN A 1 85 ? -6.173 -7.328 10.510 1.00 91.81 85 ASN A N 1
ATOM 632 C CA . ASN A 1 85 ? -6.948 -8.518 10.138 1.00 91.81 85 ASN A CA 1
ATOM 633 C C . ASN A 1 85 ? -6.821 -8.886 8.661 1.00 91.81 85 ASN A C 1
ATOM 635 O O . ASN A 1 85 ? -6.999 -10.050 8.328 1.00 91.81 85 ASN A O 1
ATOM 639 N N . TYR A 1 86 ? -6.521 -7.918 7.790 1.00 93.56 86 TYR A N 1
ATOM 640 C CA . TYR A 1 86 ? -6.403 -8.159 6.354 1.00 93.56 86 TYR A CA 1
ATOM 641 C C . TYR A 1 86 ? -5.258 -7.363 5.729 1.00 93.56 86 TYR A C 1
ATOM 643 O O . TYR A 1 86 ? -5.145 -6.153 5.945 1.00 93.56 86 TYR A O 1
ATOM 651 N N . LEU A 1 87 ? -4.467 -8.022 4.885 1.00 93.62 87 LEU A N 1
ATOM 652 C CA . LEU A 1 87 ? -3.345 -7.442 4.149 1.00 93.62 87 LEU A CA 1
ATOM 653 C C . LEU A 1 87 ? -3.575 -7.578 2.639 1.00 93.62 87 LEU A C 1
ATOM 655 O O . LEU A 1 87 ? -3.556 -8.670 2.081 1.00 93.62 87 LEU A O 1
ATOM 659 N N . PHE A 1 88 ? -3.778 -6.446 1.967 1.00 94.44 88 PHE A N 1
ATOM 660 C CA . PHE A 1 88 ? -4.007 -6.366 0.529 1.00 94.44 88 PHE A CA 1
ATOM 661 C C . PHE A 1 88 ? -2.725 -5.917 -0.200 1.00 94.44 88 PHE A C 1
ATOM 663 O O . PHE A 1 88 ? -2.334 -4.740 -0.187 1.00 94.44 88 PHE A O 1
ATOM 670 N N . ASN A 1 89 ? -2.096 -6.861 -0.896 1.00 93.06 89 ASN A N 1
ATOM 671 C CA . ASN A 1 89 ? -0.953 -6.648 -1.776 1.00 93.06 89 ASN A CA 1
ATOM 672 C C . ASN A 1 89 ? -1.447 -6.310 -3.199 1.00 93.06 89 ASN A C 1
ATOM 674 O O . ASN A 1 89 ? -1.737 -7.197 -3.998 1.00 93.06 89 ASN A O 1
ATOM 678 N N . ILE A 1 90 ? -1.582 -5.005 -3.487 1.00 94.25 90 ILE A N 1
ATOM 679 C CA . ILE A 1 90 ? -2.123 -4.429 -4.739 1.00 94.25 90 ILE A CA 1
ATOM 680 C C . ILE A 1 90 ? -1.121 -3.474 -5.421 1.00 94.25 90 ILE A C 1
ATOM 682 O O . ILE A 1 90 ? -1.275 -3.129 -6.595 1.00 94.25 90 ILE A O 1
ATOM 686 N N . ALA A 1 91 ? -0.098 -2.984 -4.713 1.00 93.50 91 ALA A N 1
ATOM 687 C CA . ALA A 1 91 ? 0.895 -2.104 -5.322 1.00 93.50 91 ALA A CA 1
ATOM 688 C C . ALA A 1 91 ? 1.790 -2.868 -6.305 1.00 93.50 91 ALA A C 1
ATOM 690 O O . ALA A 1 91 ? 2.635 -3.660 -5.905 1.00 93.50 91 ALA A O 1
ATOM 691 N N . GLY A 1 92 ? 1.663 -2.535 -7.588 1.00 91.50 92 GLY A N 1
ATOM 692 C CA . GLY A 1 92 ? 2.561 -2.998 -8.641 1.00 91.50 92 GLY A CA 1
ATOM 693 C C . GLY A 1 92 ? 2.983 -1.884 -9.598 1.00 91.50 92 GLY A C 1
ATOM 694 O O . GLY A 1 92 ? 2.481 -0.749 -9.562 1.00 91.50 92 GLY A O 1
ATOM 695 N N . ILE A 1 93 ? 3.916 -2.220 -10.482 1.00 91.12 93 ILE A N 1
ATOM 696 C CA . ILE A 1 93 ? 4.272 -1.445 -11.670 1.00 91.12 93 ILE A CA 1
ATOM 697 C C . ILE A 1 93 ? 4.258 -2.317 -12.921 1.00 91.12 93 ILE A C 1
ATOM 699 O O . ILE A 1 93 ? 4.627 -3.488 -12.888 1.00 91.12 93 ILE A O 1
ATOM 703 N N . ASN A 1 94 ? 3.937 -1.671 -14.037 1.00 88.56 94 ASN A N 1
ATOM 704 C CA . ASN A 1 94 ? 4.633 -1.905 -15.290 1.00 88.56 94 ASN A CA 1
ATOM 705 C C . ASN A 1 94 ? 5.615 -0.723 -15.451 1.00 88.56 94 ASN A C 1
ATOM 707 O O . ASN A 1 94 ? 5.195 0.434 -15.351 1.00 88.56 94 ASN A O 1
ATOM 711 N N . ALA A 1 95 ? 6.916 -0.993 -15.578 1.00 84.44 95 ALA A N 1
ATOM 712 C CA . ALA A 1 95 ? 7.958 0.038 -15.627 1.00 84.44 95 ALA A CA 1
ATOM 713 C C . ALA A 1 95 ? 8.130 0.671 -17.022 1.00 84.44 95 ALA A C 1
ATOM 715 O O . ALA A 1 95 ? 8.621 1.797 -17.117 1.00 84.44 95 ALA A O 1
ATOM 716 N N . SER A 1 96 ? 7.721 -0.035 -18.079 1.00 83.88 96 SER A N 1
ATOM 717 C CA . SER A 1 96 ? 7.779 0.386 -19.480 1.00 83.88 96 SER A CA 1
ATOM 718 C C . SER A 1 96 ? 6.762 -0.432 -20.280 1.00 83.88 96 SER A C 1
ATOM 720 O O . SER A 1 96 ? 6.944 -1.622 -20.528 1.00 83.88 96 SER A O 1
ATOM 722 N N . SER A 1 97 ? 5.681 0.215 -20.728 1.00 82.44 97 SER A N 1
ATOM 723 C CA . SER A 1 97 ? 4.585 -0.437 -21.466 1.00 82.44 97 SER A CA 1
ATOM 724 C C . SER A 1 97 ? 4.953 -0.871 -22.896 1.00 82.44 97 SER A C 1
ATOM 726 O O . SER A 1 97 ? 4.074 -1.235 -23.672 1.00 82.44 97 SER A O 1
ATOM 728 N N . SER A 1 98 ? 6.231 -0.766 -23.261 1.00 85.44 98 SER A N 1
ATOM 729 C CA . SER A 1 98 ? 6.829 -1.250 -24.510 1.00 85.44 98 SER A CA 1
ATOM 730 C C . SER A 1 98 ? 7.751 -2.458 -24.305 1.00 85.44 98 SER A C 1
ATOM 732 O O . SER A 1 98 ? 8.278 -2.988 -25.283 1.00 85.44 98 SER A O 1
ATOM 734 N N . ASP A 1 99 ? 7.960 -2.892 -23.061 1.00 84.94 99 ASP A N 1
ATOM 735 C CA . ASP A 1 99 ? 8.769 -4.070 -22.762 1.00 84.94 99 ASP A CA 1
ATOM 736 C C . ASP A 1 99 ? 8.022 -5.345 -23.170 1.00 84.94 99 ASP A C 1
ATOM 738 O O . ASP A 1 99 ? 6.808 -5.465 -23.011 1.00 84.94 99 ASP A O 1
ATOM 742 N N . THR A 1 100 ? 8.764 -6.323 -23.686 1.00 86.81 100 THR A N 1
ATOM 743 C CA . THR A 1 100 ? 8.252 -7.656 -24.026 1.00 86.81 100 THR A CA 1
ATOM 744 C C . THR A 1 100 ? 9.173 -8.714 -23.433 1.00 86.81 100 THR A C 1
ATOM 746 O O . THR A 1 100 ? 10.332 -8.427 -23.129 1.00 86.81 100 THR A O 1
ATOM 749 N N . ALA A 1 101 ? 8.718 -9.966 -23.352 1.00 83.94 101 ALA A N 1
ATOM 750 C CA . ALA A 1 101 ? 9.540 -11.089 -22.886 1.00 83.94 101 ALA A CA 1
ATOM 751 C C . ALA A 1 101 ? 10.856 -11.298 -23.678 1.00 83.94 101 ALA A C 1
ATOM 753 O O . ALA A 1 101 ? 11.739 -12.009 -23.207 1.00 83.94 101 ALA A O 1
ATOM 754 N N . LEU A 1 102 ? 11.002 -10.686 -24.864 1.00 91.12 102 LEU A N 1
ATOM 75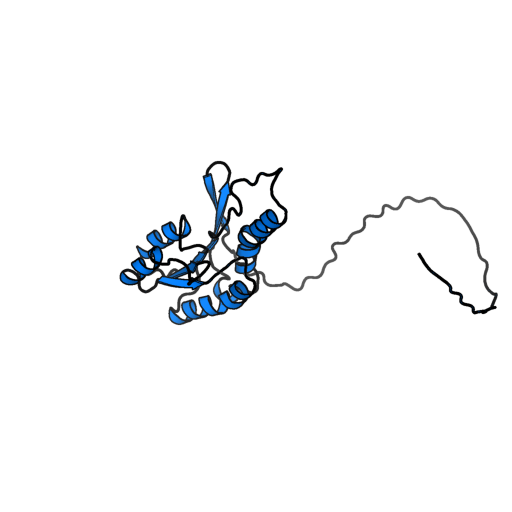5 C CA . LEU A 1 102 ? 12.208 -10.741 -25.703 1.00 91.12 102 LEU A CA 1
ATOM 756 C C . LEU A 1 102 ? 12.984 -9.411 -25.769 1.00 91.12 102 LEU A C 1
ATOM 758 O O . LEU A 1 102 ? 14.027 -9.355 -26.419 1.00 91.12 102 LEU A O 1
ATOM 762 N N . SER A 1 103 ? 12.478 -8.335 -25.155 1.00 90.88 103 SER A N 1
ATOM 763 C CA . SER A 1 103 ? 13.035 -6.976 -25.280 1.00 90.88 103 SER A CA 1
ATOM 764 C C . SER A 1 103 ? 13.081 -6.174 -23.976 1.00 90.88 103 SER A C 1
ATOM 766 O O . SER A 1 103 ? 13.422 -4.993 -24.015 1.00 90.88 103 SER A O 1
ATOM 768 N N . ILE A 1 104 ? 12.714 -6.775 -22.842 1.00 92.31 104 ILE A N 1
ATOM 769 C CA . ILE A 1 104 ? 12.791 -6.140 -21.525 1.00 92.31 104 ILE A CA 1
ATOM 770 C C . ILE A 1 104 ? 14.249 -5.868 -21.128 1.00 92.31 104 ILE A C 1
ATOM 772 O O . ILE A 1 104 ? 15.113 -6.742 -21.207 1.00 92.31 104 ILE A O 1
ATOM 776 N N . ASP A 1 105 ? 14.519 -4.641 -20.688 1.00 90.88 105 ASP A N 1
ATOM 777 C CA . ASP A 1 105 ? 15.825 -4.248 -20.160 1.00 90.88 105 ASP A CA 1
ATOM 778 C C . ASP A 1 105 ? 16.069 -4.865 -18.760 1.00 90.88 105 ASP A C 1
ATOM 780 O O . ASP A 1 105 ? 15.141 -4.890 -17.944 1.00 90.88 105 ASP A O 1
ATOM 784 N N . PRO A 1 106 ? 17.291 -5.327 -18.419 1.00 91.94 106 PRO A N 1
ATOM 785 C CA . PRO A 1 106 ? 17.572 -5.925 -17.111 1.00 91.94 106 PRO A CA 1
ATOM 786 C C . PRO A 1 106 ? 17.263 -5.032 -15.900 1.00 91.94 106 PRO A C 1
ATOM 788 O O . PRO A 1 106 ? 16.815 -5.546 -14.877 1.00 91.94 106 PRO A O 1
ATOM 791 N N . ALA A 1 107 ? 17.447 -3.709 -15.987 1.00 92.00 107 ALA A N 1
ATOM 792 C CA . ALA A 1 107 ? 17.096 -2.788 -14.904 1.00 92.00 107 ALA A CA 1
ATOM 793 C C . ALA A 1 107 ? 15.583 -2.504 -14.850 1.00 92.00 107 ALA A C 1
ATOM 795 O O . ALA A 1 107 ? 15.046 -2.241 -13.771 1.00 92.00 107 ALA A O 1
ATOM 796 N N . SER A 1 108 ? 14.877 -2.610 -15.983 1.00 90.94 108 SER A N 1
ATOM 797 C CA . SER A 1 108 ? 13.410 -2.667 -15.996 1.00 90.94 108 SER A CA 1
ATOM 798 C C . SER A 1 108 ? 12.911 -3.933 -15.293 1.00 90.94 108 SER A C 1
ATOM 800 O O . SER A 1 108 ? 12.112 -3.838 -14.360 1.00 90.94 108 SER A O 1
ATOM 802 N N . LEU A 1 109 ? 13.423 -5.114 -15.663 1.00 91.75 109 LEU A N 1
ATOM 803 C CA . LEU A 1 109 ? 13.068 -6.393 -15.036 1.00 91.75 109 LEU A CA 1
ATOM 804 C C . LEU A 1 109 ? 13.366 -6.394 -13.531 1.00 91.75 109 LEU A C 1
ATOM 806 O O . LEU A 1 109 ? 12.488 -6.749 -12.747 1.00 91.75 109 LEU A O 1
ATOM 810 N N . GLN A 1 110 ? 14.551 -5.932 -13.116 1.00 93.25 110 GLN A N 1
ATOM 811 C CA . GLN A 1 110 ? 14.906 -5.820 -11.700 1.00 93.25 110 GLN A CA 1
ATOM 812 C C . GLN A 1 110 ? 13.879 -4.977 -10.936 1.00 93.25 110 GLN A C 1
ATOM 814 O O . GLN A 1 110 ? 13.354 -5.435 -9.928 1.00 93.25 110 GLN A O 1
ATOM 819 N N . ARG A 1 111 ? 13.488 -3.806 -11.461 1.00 92.62 111 ARG A N 1
ATOM 820 C CA . ARG A 1 111 ? 12.498 -2.939 -10.802 1.00 92.62 111 ARG A CA 1
ATOM 821 C C . ARG A 1 111 ? 11.113 -3.591 -10.683 1.00 92.62 111 ARG A C 1
ATOM 823 O O . ARG A 1 111 ? 10.411 -3.342 -9.703 1.00 92.62 111 ARG A O 1
ATOM 830 N N . HIS A 1 112 ? 10.707 -4.415 -11.654 1.00 92.81 112 HIS A N 1
ATOM 831 C CA . HIS A 1 112 ? 9.483 -5.216 -11.537 1.00 92.81 112 HIS A CA 1
ATOM 832 C C . HIS A 1 112 ? 9.612 -6.262 -10.421 1.00 92.81 112 HIS A C 1
ATOM 834 O O . HIS A 1 112 ? 8.686 -6.400 -9.628 1.00 92.81 112 HIS A O 1
ATOM 840 N N . MET A 1 113 ? 10.752 -6.954 -10.313 1.00 93.25 113 MET A N 1
ATOM 841 C CA . MET A 1 113 ? 11.003 -7.908 -9.225 1.00 93.25 113 MET A CA 1
ATOM 842 C C . MET A 1 113 ? 11.028 -7.215 -7.856 1.00 93.25 113 MET A C 1
ATOM 844 O O . MET A 1 113 ? 10.396 -7.704 -6.923 1.00 93.25 113 MET A O 1
ATOM 848 N N . ASP A 1 114 ? 11.682 -6.056 -7.745 1.00 93.12 114 ASP A N 1
ATOM 849 C CA . ASP A 1 114 ? 11.758 -5.265 -6.513 1.00 93.12 114 ASP A CA 1
ATOM 850 C C . ASP A 1 114 ? 10.360 -4.885 -6.002 1.00 93.12 114 ASP A C 1
ATOM 852 O O . ASP A 1 114 ? 10.030 -5.134 -4.844 1.00 93.12 114 ASP A O 1
ATOM 856 N N . VAL A 1 115 ? 9.515 -4.319 -6.871 1.00 93.38 115 VAL A N 1
ATOM 857 C CA . VAL A 1 115 ? 8.200 -3.786 -6.479 1.00 93.38 115 VAL A CA 1
ATOM 858 C C . VAL A 1 115 ? 7.114 -4.857 -6.426 1.00 93.38 115 VAL A C 1
ATOM 860 O O . VAL A 1 115 ? 6.343 -4.870 -5.474 1.00 93.38 115 VAL A O 1
ATOM 863 N N . ASN A 1 116 ? 7.019 -5.729 -7.433 1.00 93.06 116 ASN A N 1
ATOM 864 C CA . ASN A 1 116 ? 5.872 -6.630 -7.593 1.00 93.06 116 ASN A CA 1
ATOM 865 C C . ASN A 1 116 ? 6.059 -7.968 -6.853 1.00 93.06 116 ASN A C 1
ATOM 867 O O . ASN A 1 116 ? 5.075 -8.670 -6.636 1.00 93.06 116 ASN A O 1
ATOM 871 N N . VAL A 1 117 ? 7.296 -8.338 -6.489 1.00 90.62 117 VAL A N 1
ATOM 872 C CA . VAL A 1 117 ? 7.617 -9.644 -5.879 1.00 90.62 117 VAL A CA 1
ATOM 873 C C . VAL A 1 117 ? 8.302 -9.478 -4.522 1.00 90.62 117 VAL A C 1
ATOM 875 O O . VAL A 1 117 ? 7.780 -9.941 -3.509 1.00 90.62 117 VAL A O 1
ATOM 878 N N . LEU A 1 118 ? 9.443 -8.783 -4.471 1.00 90.75 118 LEU A N 1
ATOM 879 C CA . LEU A 1 118 ? 10.218 -8.609 -3.238 1.00 90.75 118 LEU A CA 1
ATOM 880 C C . LEU A 1 118 ? 9.521 -7.677 -2.238 1.00 90.75 118 LEU A C 1
ATOM 882 O O . LEU A 1 118 ? 9.595 -7.929 -1.041 1.00 90.75 118 LEU A O 1
ATOM 886 N N . GLY A 1 119 ? 8.817 -6.645 -2.707 1.00 91.44 119 GLY A N 1
ATOM 887 C CA . GLY A 1 119 ? 7.995 -5.763 -1.877 1.00 91.44 119 GLY A CA 1
ATOM 888 C C . GLY A 1 119 ? 6.941 -6.516 -1.053 1.00 91.44 119 GLY A C 1
ATOM 889 O O . GLY A 1 119 ? 7.030 -6.505 0.175 1.00 91.44 119 GLY A O 1
ATOM 890 N N . PRO A 1 120 ? 5.979 -7.218 -1.688 1.00 89.56 120 PRO A N 1
ATOM 891 C CA . PRO A 1 120 ? 4.987 -8.029 -0.983 1.00 89.56 120 PRO A CA 1
ATOM 892 C C . PRO A 1 120 ? 5.614 -9.111 -0.096 1.00 89.56 120 PRO A C 1
ATOM 894 O O . PRO A 1 120 ? 5.163 -9.310 1.028 1.00 89.56 120 PRO A O 1
ATOM 897 N N . ALA A 1 121 ? 6.689 -9.766 -0.555 1.00 87.38 121 ALA A N 1
ATOM 898 C CA . ALA A 1 121 ? 7.392 -10.777 0.235 1.00 87.38 121 ALA A CA 1
ATOM 899 C C . ALA A 1 121 ? 8.048 -10.199 1.505 1.00 87.38 121 ALA A C 1
ATOM 901 O O . ALA A 1 121 ? 8.034 -10.851 2.543 1.00 87.38 121 ALA A O 1
ATOM 902 N N . LYS A 1 122 ? 8.584 -8.971 1.460 1.00 86.94 122 LYS A N 1
ATOM 903 C CA . LYS A 1 122 ? 9.155 -8.289 2.636 1.00 86.94 122 LYS A CA 1
ATOM 904 C C . LYS A 1 122 ? 8.099 -7.806 3.628 1.00 86.94 122 LYS A C 1
ATOM 906 O O . LYS A 1 122 ? 8.368 -7.815 4.819 1.00 86.94 122 LYS A O 1
ATOM 911 N N . ILE A 1 123 ? 6.911 -7.424 3.155 1.00 86.06 123 ILE A N 1
ATOM 912 C CA . ILE A 1 123 ? 5.781 -7.071 4.033 1.00 86.06 123 ILE A CA 1
ATOM 913 C C . ILE A 1 123 ? 5.255 -8.304 4.793 1.00 86.06 123 ILE A C 1
ATOM 915 O O . ILE A 1 123 ? 4.754 -8.163 5.905 1.00 86.06 123 ILE A O 1
ATOM 919 N N . LEU A 1 124 ? 5.386 -9.501 4.209 1.00 78.31 124 LEU A N 1
ATOM 920 C CA . LEU A 1 124 ? 4.938 -10.774 4.790 1.00 78.31 124 LEU A CA 1
ATOM 921 C C . LEU A 1 124 ? 6.001 -11.536 5.586 1.00 78.31 124 LEU A C 1
ATOM 923 O O . LEU A 1 124 ? 5.654 -12.378 6.407 1.00 78.31 124 LEU A O 1
ATOM 927 N N . GLY A 1 125 ? 7.282 -11.307 5.302 1.00 64.44 125 GLY A N 1
ATOM 928 C CA . GLY A 1 125 ? 8.380 -11.982 5.987 1.00 64.44 125 GLY A CA 1
ATOM 929 C C . GLY A 1 125 ? 8.515 -11.562 7.453 1.00 64.44 125 GLY A C 1
ATOM 930 O O . GLY A 1 125 ? 8.049 -10.494 7.855 1.00 64.44 125 GLY A O 1
ATOM 931 N N . ALA A 1 126 ? 9.216 -12.398 8.225 1.00 48.38 126 ALA A N 1
ATOM 932 C CA . ALA A 1 126 ? 9.496 -12.216 9.650 1.00 48.38 126 ALA A CA 1
ATOM 933 C C . ALA A 1 126 ? 10.372 -10.974 9.924 1.00 48.38 126 ALA A C 1
ATOM 935 O O . ALA A 1 126 ? 11.589 -11.067 10.099 1.00 48.38 126 ALA A O 1
ATOM 936 N N . GLY A 1 127 ? 9.755 -9.791 9.897 1.00 54.50 127 GLY A N 1
ATOM 937 C CA . GLY A 1 127 ? 10.424 -8.520 10.156 1.00 54.50 127 GLY A CA 1
ATOM 938 C C . GLY A 1 127 ? 9.542 -7.272 10.095 1.00 54.50 127 GLY A C 1
ATOM 939 O O . GLY A 1 127 ? 9.744 -6.389 10.917 1.00 54.50 127 GLY A O 1
ATOM 940 N N . GLU A 1 128 ? 8.585 -7.170 9.159 1.00 56.81 128 GLU A N 1
ATOM 941 C CA . GLU A 1 128 ? 8.026 -5.843 8.805 1.00 56.81 128 GLU A CA 1
ATOM 942 C C . GLU A 1 128 ? 6.538 -5.618 9.120 1.00 56.81 128 GLU A C 1
ATOM 944 O O . GLU A 1 128 ? 6.092 -4.475 9.221 1.00 56.81 128 GLU A O 1
ATOM 949 N N . LEU A 1 129 ? 5.760 -6.688 9.292 1.00 58.06 129 LEU A N 1
ATOM 950 C CA . LEU A 1 129 ? 4.434 -6.648 9.926 1.00 58.06 129 LEU A CA 1
ATOM 951 C C . LEU A 1 129 ? 4.181 -7.850 10.847 1.00 58.06 129 LEU A C 1
ATOM 953 O O . LEU A 1 129 ? 3.077 -7.979 11.362 1.00 58.06 129 LEU A O 1
ATOM 957 N N . ASP A 1 130 ? 5.169 -8.717 11.072 1.00 59.88 130 ASP A N 1
ATOM 958 C CA . ASP A 1 130 ? 5.017 -10.015 11.746 1.00 59.88 130 ASP A CA 1
ATOM 959 C C . ASP A 1 130 ? 4.331 -9.883 13.125 1.00 59.88 130 ASP A C 1
ATOM 961 O O . ASP A 1 130 ? 3.262 -10.454 13.363 1.00 59.88 130 ASP A O 1
ATOM 965 N N . GLY A 1 131 ? 4.827 -8.968 13.972 1.00 57.25 131 GLY A N 1
ATOM 966 C CA . GLY A 1 131 ? 4.244 -8.655 15.284 1.00 57.25 131 GLY A CA 1
ATOM 967 C C . GLY A 1 131 ? 2.856 -7.991 15.253 1.00 57.25 131 GLY A C 1
ATOM 968 O O . GLY A 1 131 ? 2.211 -7.870 16.294 1.00 57.25 131 GLY A O 1
ATOM 969 N N . CYS A 1 132 ? 2.378 -7.568 14.079 1.00 57.41 132 CYS A N 1
ATOM 970 C CA . CYS A 1 132 ? 1.052 -6.981 13.862 1.00 57.41 132 CYS A CA 1
ATOM 971 C C . CYS A 1 132 ? 0.091 -7.886 13.071 1.00 57.41 132 CYS A C 1
ATOM 973 O O . CYS A 1 132 ? -1.118 -7.658 13.137 1.00 57.41 132 CYS A O 1
ATOM 975 N N . ALA A 1 133 ? 0.607 -8.852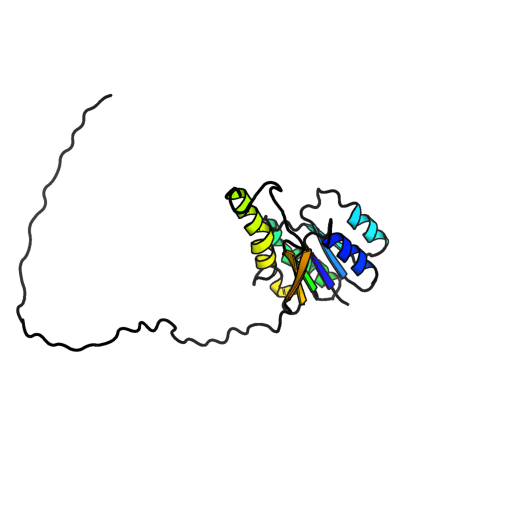 12.301 1.00 59.38 133 ALA A N 1
ATOM 976 C CA . ALA A 1 133 ? -0.093 -9.510 11.196 1.00 59.38 133 ALA A CA 1
ATOM 977 C C . ALA A 1 133 ? -0.050 -11.047 11.217 1.00 59.38 133 ALA A C 1
ATOM 979 O O . ALA A 1 133 ? -0.629 -11.654 10.319 1.00 59.38 133 ALA A O 1
ATOM 980 N N . GLY A 1 134 ? 0.543 -11.687 12.235 1.00 62.00 134 GLY A N 1
ATOM 981 C CA . GLY A 1 134 ? 0.606 -13.156 12.405 1.00 62.00 134 GLY A CA 1
ATOM 982 C C . GLY A 1 134 ? -0.738 -13.911 12.532 1.00 62.00 134 GLY A C 1
ATOM 983 O O . GLY A 1 134 ? -0.770 -15.052 12.982 1.00 62.00 134 GLY A O 1
ATOM 984 N N . GLY A 1 135 ? -1.851 -13.278 12.159 1.00 73.50 135 GLY A N 1
ATOM 985 C CA . GLY A 1 135 ? -3.187 -13.857 12.011 1.00 73.50 135 GLY A CA 1
ATOM 986 C C . GLY A 1 135 ? -4.070 -13.045 11.049 1.00 73.50 135 GLY A C 1
ATOM 987 O O . GLY A 1 135 ? -5.280 -12.971 11.257 1.00 73.50 135 GLY A O 1
ATOM 988 N N . ALA A 1 136 ? -3.469 -12.372 10.059 1.00 83.62 136 ALA A N 1
ATOM 989 C CA . ALA A 1 136 ? -4.162 -11.533 9.083 1.00 83.62 136 ALA A CA 1
ATOM 990 C C . ALA A 1 136 ? -4.331 -12.254 7.734 1.00 83.62 136 ALA A C 1
ATOM 992 O O . ALA A 1 136 ? -3.368 -12.753 7.159 1.00 83.62 136 ALA A O 1
ATOM 993 N N . GLU A 1 137 ? -5.542 -12.255 7.180 1.00 88.69 137 GLU A N 1
ATOM 994 C CA . GLU A 1 137 ? -5.815 -12.851 5.868 1.00 88.69 137 GLU A CA 1
ATOM 995 C C . GLU A 1 137 ? -5.141 -12.035 4.749 1.00 88.69 137 GLU A C 1
ATOM 997 O O . GLU A 1 137 ? -5.283 -10.807 4.677 1.00 88.69 137 GLU A O 1
ATOM 1002 N N . VAL A 1 138 ? -4.388 -12.705 3.869 1.00 88.31 138 VAL A N 1
ATOM 1003 C CA . VAL A 1 138 ? -3.558 -12.045 2.853 1.00 88.31 138 VAL A CA 1
ATOM 1004 C C . VAL A 1 138 ? -4.171 -12.203 1.465 1.00 88.31 138 VAL A C 1
ATOM 1006 O O . VAL A 1 138 ? -4.335 -13.312 0.958 1.00 88.31 138 VAL A O 1
ATOM 1009 N N . LEU A 1 139 ? -4.438 -11.078 0.803 1.00 90.44 139 LEU A N 1
ATOM 1010 C CA . LEU A 1 139 ? -4.880 -11.038 -0.587 1.00 90.44 139 LEU A CA 1
ATOM 1011 C C . LEU A 1 139 ? -3.764 -10.512 -1.490 1.00 90.44 139 LEU A C 1
ATOM 1013 O O . LEU A 1 139 ? -3.363 -9.351 -1.375 1.00 90.44 139 LEU A O 1
ATOM 1017 N N . HIS A 1 140 ? -3.319 -11.330 -2.442 1.00 88.25 140 HIS A N 1
ATOM 1018 C CA . HIS A 1 140 ? -2.478 -10.880 -3.548 1.00 88.25 140 HIS A CA 1
ATOM 1019 C C . HIS A 1 140 ? -3.339 -10.600 -4.778 1.00 88.25 140 HIS A C 1
ATOM 1021 O O . HIS A 1 140 ? -4.076 -11.465 -5.254 1.00 88.25 140 HIS A O 1
ATOM 1027 N N . VAL A 1 141 ? -3.222 -9.383 -5.310 1.00 85.56 141 VAL A N 1
ATOM 1028 C CA . VAL A 1 141 ? -3.797 -9.020 -6.607 1.00 85.56 141 VAL A CA 1
ATOM 1029 C C . VAL A 1 141 ? -2.731 -9.248 -7.668 1.00 85.56 141 VAL A C 1
ATOM 1031 O O . VAL A 1 141 ? -1.736 -8.524 -7.717 1.00 85.56 141 VAL A O 1
ATOM 1034 N N . LEU A 1 142 ? -2.943 -10.260 -8.507 1.00 74.62 142 LEU A N 1
ATOM 1035 C CA . LEU A 1 142 ? -2.080 -10.574 -9.639 1.00 74.62 142 LEU A CA 1
ATOM 1036 C C . LEU A 1 142 ? -2.768 -10.153 -10.942 1.00 74.62 142 LEU A C 1
ATOM 1038 O O . LEU A 1 142 ? -3.996 -10.129 -11.038 1.00 74.62 142 LEU A O 1
ATOM 1042 N N . ASP A 1 143 ? -1.966 -9.812 -11.947 1.00 68.81 143 ASP A N 1
ATOM 1043 C CA . ASP A 1 143 ? -2.443 -9.514 -13.297 1.00 68.81 143 ASP A CA 1
ATOM 1044 C C . ASP A 1 143 ? -2.043 -10.661 -14.230 1.00 68.81 143 ASP A C 1
ATOM 1046 O O . ASP A 1 143 ? -0.896 -11.117 -14.206 1.00 68.81 143 ASP A O 1
ATOM 1050 N N . TYR A 1 144 ? -2.992 -11.140 -15.029 1.00 48.16 144 TYR A N 1
ATOM 1051 C CA . TYR A 1 144 ? -2.803 -12.191 -16.026 1.00 48.16 144 TYR A CA 1
ATOM 1052 C C . TYR A 1 144 ? -3.215 -11.647 -17.399 1.00 48.16 144 TYR A C 1
ATOM 1054 O O . TYR A 1 144 ? -4.116 -10.810 -17.490 1.00 48.16 144 TYR A O 1
ATOM 1062 N N . GLU A 1 145 ? -2.592 -12.113 -18.489 1.00 46.41 145 GLU A N 1
ATOM 1063 C CA . GLU A 1 145 ? -2.942 -11.684 -19.855 1.00 46.41 145 GLU A CA 1
ATOM 1064 C C . GLU A 1 145 ? -4.337 -12.202 -20.267 1.00 46.41 145 GLU A C 1
ATOM 1066 O O . GLU A 1 145 ? -4.501 -13.204 -20.959 1.00 46.41 145 GLU A O 1
ATOM 1071 N N . GLY A 1 146 ? -5.364 -11.495 -19.794 1.00 43.47 146 GLY A N 1
ATOM 1072 C CA . GLY A 1 146 ? -6.779 -11.853 -19.883 1.00 43.47 146 GLY A CA 1
ATOM 1073 C C . GLY A 1 146 ? -7.641 -11.177 -18.807 1.00 43.47 146 GLY A C 1
ATOM 1074 O O . GLY A 1 146 ? -8.835 -10.974 -19.029 1.00 43.47 146 GLY A O 1
ATOM 1075 N N . GLY A 1 147 ? -7.045 -10.773 -17.680 1.00 47.47 147 GLY A N 1
ATOM 1076 C CA . GLY A 1 147 ? -7.695 -10.062 -16.578 1.00 47.47 147 GLY A CA 1
ATOM 1077 C C . GLY A 1 147 ? -6.963 -10.260 -15.246 1.00 47.47 147 GLY A C 1
ATOM 1078 O O . GLY A 1 147 ? -6.155 -11.174 -15.109 1.00 47.47 147 GLY A O 1
ATOM 1079 N N . ALA A 1 148 ? -7.271 -9.425 -14.253 1.00 46.41 148 ALA A N 1
ATOM 1080 C CA . ALA A 1 148 ? -6.743 -9.600 -12.901 1.00 46.41 148 ALA A CA 1
ATOM 1081 C C . ALA A 1 148 ? -7.381 -10.821 -12.217 1.00 46.41 148 ALA A C 1
ATOM 1083 O O . ALA A 1 148 ? -8.605 -10.974 -12.238 1.00 46.41 148 ALA A O 1
ATOM 1084 N N . GLU A 1 149 ? -6.556 -11.648 -11.575 1.00 45.72 149 GLU A N 1
ATOM 1085 C CA . GLU A 1 149 ? -6.985 -12.818 -10.807 1.00 45.72 149 GLU A CA 1
ATOM 1086 C C . GLU A 1 149 ? -6.532 -12.677 -9.347 1.00 45.72 149 GLU A C 1
ATOM 1088 O O . GLU A 1 149 ? -5.468 -12.130 -9.037 1.00 45.72 149 GLU A O 1
ATOM 1093 N N . TYR A 1 150 ? -7.389 -13.121 -8.430 1.00 48.19 150 TYR A N 1
ATOM 1094 C CA . TYR A 1 150 ? -7.187 -12.980 -6.993 1.00 48.19 150 TYR A CA 1
ATOM 1095 C C . TYR A 1 150 ? -6.649 -14.285 -6.419 1.00 48.19 150 TYR A C 1
ATOM 1097 O O . TYR A 1 150 ? -7.310 -15.317 -6.524 1.00 48.19 150 TYR A O 1
ATOM 1105 N N . VAL A 1 151 ? -5.483 -14.227 -5.771 1.00 48.81 151 VAL A N 1
ATOM 1106 C CA . VAL A 1 151 ? -4.949 -15.360 -5.008 1.00 48.81 151 VAL A CA 1
ATOM 1107 C C . VAL A 1 151 ? -4.980 -15.006 -3.527 1.00 48.81 151 VAL A C 1
ATOM 1109 O O . VAL A 1 151 ? -4.284 -14.101 -3.059 1.00 48.81 151 VAL A O 1
ATOM 1112 N N . GLU A 1 152 ? -5.841 -15.715 -2.809 1.00 45.66 152 GLU A N 1
ATOM 1113 C CA . GLU A 1 152 ? -6.003 -15.630 -1.364 1.00 45.66 152 GLU A CA 1
ATOM 1114 C C . GLU A 1 152 ? -5.027 -16.597 -0.686 1.00 45.66 152 GLU A C 1
ATOM 1116 O O . GLU A 1 152 ? -5.009 -17.793 -0.984 1.00 45.66 152 GLU A O 1
ATOM 1121 N N . PHE A 1 153 ? -4.220 -16.077 0.235 1.00 43.66 153 PHE A N 1
ATOM 1122 C CA . PHE A 1 153 ? -3.375 -16.859 1.129 1.00 43.66 153 PHE A CA 1
ATOM 1123 C C . PHE A 1 153 ? -3.815 -16.576 2.569 1.00 43.66 153 PHE A C 1
ATOM 1125 O O . PHE A 1 153 ? -3.366 -15.624 3.206 1.00 43.66 153 PHE A O 1
ATOM 1132 N N . ALA A 1 154 ? -4.709 -17.410 3.098 1.00 41.47 154 ALA A N 1
ATOM 1133 C CA . ALA A 1 154 ? -5.021 -17.399 4.522 1.00 41.47 154 ALA A CA 1
ATOM 1134 C C . ALA A 1 154 ? -3.782 -17.857 5.318 1.00 41.47 154 ALA A C 1
ATOM 1136 O O . ALA A 1 154 ? -3.327 -18.992 5.159 1.00 41.47 154 ALA A O 1
ATOM 1137 N N . SER A 1 155 ? -3.221 -16.987 6.166 1.00 44.12 155 SER A N 1
ATOM 1138 C CA . SER A 1 155 ? -2.090 -17.335 7.034 1.00 44.12 155 SER A CA 1
ATOM 1139 C C . SER A 1 155 ? -2.571 -18.224 8.189 1.00 44.12 155 SER A C 1
ATOM 1141 O O . SER A 1 155 ? -3.094 -17.736 9.193 1.00 44.12 155 SER A O 1
ATOM 1143 N N . GLY A 1 156 ? -2.442 -19.540 8.026 1.00 39.38 156 GLY A N 1
ATOM 1144 C CA . GLY A 1 156 ? -2.892 -20.530 9.004 1.00 39.38 156 GLY A CA 1
ATOM 1145 C C . GLY A 1 156 ? -1.826 -20.891 10.037 1.00 39.38 156 GLY A C 1
ATOM 1146 O O . GLY A 1 156 ? -1.038 -21.790 9.775 1.00 39.38 156 GLY A O 1
ATOM 1147 N N . GLU A 1 157 ? -1.902 -20.240 11.203 1.00 40.84 157 GLU A N 1
ATOM 1148 C CA . GLU A 1 157 ? -1.172 -20.520 12.457 1.00 40.84 157 GLU A CA 1
ATOM 1149 C C . GLU A 1 157 ? 0.372 -20.417 12.404 1.00 40.84 157 GLU A C 1
ATOM 1151 O O . GLU A 1 157 ? 1.035 -20.726 11.417 1.00 40.84 157 GLU A O 1
ATOM 1156 N N . GLY A 1 158 ? 0.960 -19.906 13.491 1.00 38.00 158 GLY A N 1
ATOM 1157 C CA . GLY A 1 158 ? 2.394 -19.616 13.561 1.00 38.00 158 GLY A CA 1
ATOM 1158 C C . GLY A 1 158 ? 3.256 -20.880 13.558 1.00 38.00 158 GLY A C 1
ATOM 1159 O O . GLY A 1 158 ? 2.946 -21.858 14.237 1.00 38.00 158 GLY A O 1
ATOM 1160 N N . VAL A 1 159 ? 4.374 -20.839 12.830 1.00 33.25 159 VAL A N 1
ATOM 1161 C CA . VAL A 1 159 ? 5.380 -21.907 12.854 1.00 33.25 159 VAL A CA 1
ATOM 1162 C C . VAL A 1 159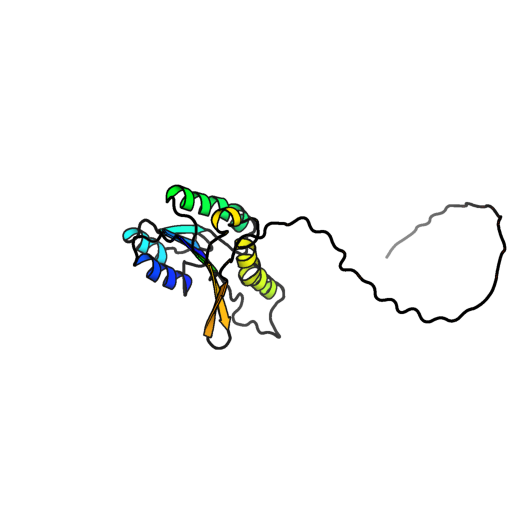 ? 6.127 -21.853 14.188 1.00 33.25 159 VAL A C 1
ATOM 1164 O O . VAL A 1 159 ? 7.028 -21.037 14.364 1.00 33.25 159 VAL A O 1
ATOM 1167 N N . GLU A 1 160 ? 5.782 -22.735 15.129 1.00 33.16 160 GLU A N 1
ATOM 1168 C CA . GLU A 1 160 ? 6.698 -23.050 16.228 1.00 33.16 160 GLU A CA 1
ATOM 1169 C C . GLU A 1 160 ? 7.952 -23.722 15.644 1.00 33.16 160 GLU A C 1
ATOM 1171 O O . GLU A 1 160 ? 7.866 -24.787 15.025 1.00 33.16 160 GLU A O 1
ATOM 1176 N N . GLU A 1 161 ? 9.126 -23.116 15.846 1.00 36.34 161 GLU A N 1
ATOM 1177 C CA . GLU A 1 161 ? 10.415 -23.731 15.512 1.00 36.34 161 GLU A CA 1
ATOM 1178 C C . GLU A 1 161 ? 10.708 -24.901 16.466 1.00 36.34 161 GLU A C 1
ATOM 1180 O O . GLU A 1 161 ? 11.426 -24.782 17.458 1.00 36.34 161 GLU A O 1
ATOM 1185 N N . GLY A 1 162 ? 10.126 -26.063 16.169 1.00 29.31 162 GLY A N 1
ATOM 1186 C CA . GLY A 1 162 ? 10.439 -27.305 16.862 1.00 29.31 162 GLY A CA 1
ATOM 1187 C C . GLY A 1 162 ? 11.881 -27.735 16.586 1.00 29.31 162 GLY A C 1
ATOM 1188 O O . GLY A 1 162 ? 12.190 -28.172 15.477 1.00 29.31 162 GLY A O 1
ATOM 1189 N N . GLU A 1 163 ? 12.752 -27.655 17.597 1.00 41.91 163 GLU A N 1
ATOM 1190 C CA . GLU A 1 163 ? 14.143 -28.126 17.529 1.00 41.91 163 GLU A CA 1
ATOM 1191 C C . GLU A 1 163 ? 14.207 -29.626 17.164 1.00 41.91 163 GLU A C 1
ATOM 1193 O O . GLU A 1 163 ? 14.073 -30.508 18.014 1.00 41.91 163 GLU A O 1
ATOM 1198 N N . GLY A 1 164 ? 14.412 -29.923 15.877 1.00 32.97 164 GLY A N 1
ATOM 1199 C CA . GLY A 1 164 ? 14.346 -31.277 15.322 1.00 32.97 164 GLY A CA 1
ATOM 1200 C C . GLY A 1 164 ? 15.376 -31.513 14.222 1.00 32.97 164 GLY A C 1
ATOM 1201 O O . GLY A 1 164 ? 15.039 -31.538 13.041 1.00 32.97 164 GLY A O 1
ATOM 1202 N N . GLY A 1 165 ? 16.644 -31.687 14.602 1.00 34.66 165 GLY A N 1
ATOM 1203 C CA . GLY A 1 165 ? 17.721 -31.990 13.654 1.00 34.66 165 GLY A CA 1
ATOM 1204 C C . GLY A 1 165 ? 17.584 -33.376 13.005 1.00 34.66 165 GLY A C 1
ATOM 1205 O O . GLY A 1 165 ? 17.296 -34.360 13.686 1.00 34.66 165 GLY A O 1
ATOM 1206 N N . GLY A 1 166 ? 17.841 -33.460 11.697 1.00 31.09 166 GLY A N 1
ATOM 1207 C CA . GLY A 1 166 ? 17.854 -34.711 10.932 1.00 31.09 166 GLY A CA 1
ATOM 1208 C C . GLY A 1 166 ? 18.383 -34.504 9.510 1.00 31.09 166 GLY A C 1
ATOM 1209 O O . GLY A 1 166 ? 17.797 -33.758 8.731 1.00 31.09 166 GLY A O 1
ATOM 1210 N N . ASP A 1 167 ? 19.510 -35.139 9.187 1.00 35.19 167 ASP A N 1
ATOM 1211 C CA . ASP A 1 167 ? 20.299 -34.884 7.976 1.00 35.19 167 ASP A CA 1
ATOM 1212 C C . ASP A 1 167 ? 19.546 -35.124 6.651 1.00 35.19 167 ASP A C 1
ATOM 1214 O O . ASP A 1 167 ? 18.997 -36.200 6.414 1.00 35.19 167 ASP A O 1
ATOM 1218 N N . LEU A 1 168 ? 19.626 -34.159 5.724 1.00 35.66 168 LEU A N 1
ATOM 1219 C CA . LEU A 1 168 ? 19.112 -34.273 4.348 1.00 35.66 168 LEU A CA 1
ATOM 1220 C C . LEU A 1 168 ? 20.202 -34.071 3.277 1.00 35.66 168 LEU A C 1
ATOM 1222 O O . LEU A 1 168 ? 20.010 -33.352 2.300 1.00 35.66 168 LEU A O 1
ATOM 1226 N N . TYR A 1 169 ? 21.339 -34.757 3.431 1.00 32.94 169 TYR A N 1
ATOM 1227 C CA . TYR A 1 169 ? 22.339 -34.943 2.365 1.00 32.94 169 TYR A CA 1
ATOM 1228 C C . TYR A 1 169 ? 22.810 -36.405 2.272 1.00 32.94 169 TYR A C 1
ATOM 1230 O O . TYR A 1 169 ? 23.981 -36.735 2.450 1.00 32.94 169 TYR A O 1
ATOM 1238 N N . GLY A 1 170 ? 21.874 -37.309 1.968 1.00 31.56 170 GLY A N 1
ATOM 1239 C CA . GLY A 1 170 ? 22.176 -38.713 1.676 1.00 31.56 170 GLY A CA 1
ATOM 1240 C C . GLY A 1 170 ? 22.805 -38.895 0.291 1.00 31.56 170 GLY A C 1
ATOM 1241 O O . GLY A 1 170 ? 22.097 -39.119 -0.690 1.00 31.56 170 GLY A O 1
ATOM 1242 N N . SER A 1 171 ? 24.133 -38.813 0.196 1.00 35.88 171 SER A N 1
ATOM 1243 C CA . SER A 1 171 ? 24.874 -39.086 -1.042 1.00 35.88 171 SER A CA 1
ATOM 1244 C C . SER A 1 171 ? 24.857 -40.581 -1.386 1.00 35.88 171 SER A C 1
ATOM 1246 O O . SER A 1 171 ? 25.663 -41.355 -0.869 1.00 35.88 171 SER A O 1
ATOM 1248 N N . GLY A 1 172 ? 23.945 -40.988 -2.272 1.00 30.67 172 GLY A N 1
ATOM 1249 C CA . GLY A 1 172 ? 23.839 -42.365 -2.759 1.00 30.67 172 GLY A CA 1
ATOM 1250 C C . GLY A 1 172 ? 25.000 -42.761 -3.673 1.00 30.67 172 GLY A C 1
ATOM 1251 O O . GLY A 1 172 ? 24.881 -42.684 -4.894 1.00 30.67 172 GLY A O 1
ATOM 1252 N N . VAL A 1 173 ? 26.110 -43.203 -3.082 1.00 36.84 173 VAL A N 1
ATOM 1253 C CA . VAL A 1 173 ? 27.188 -43.906 -3.790 1.00 36.84 173 VAL A CA 1
ATOM 1254 C C . VAL A 1 173 ? 26.846 -45.394 -3.789 1.00 36.84 173 VAL A C 1
ATOM 1256 O O . VAL A 1 173 ? 26.741 -46.002 -2.727 1.00 36.84 173 VAL A O 1
ATOM 1259 N N . GLY A 1 174 ? 26.635 -45.970 -4.972 1.00 33.41 174 GLY A N 1
ATOM 1260 C CA . GLY A 1 174 ? 26.485 -47.416 -5.124 1.00 33.41 174 GLY A CA 1
ATOM 1261 C C . GLY A 1 174 ? 27.841 -48.109 -5.011 1.00 33.41 174 GLY A C 1
ATOM 1262 O O . GLY A 1 174 ? 28.773 -47.750 -5.730 1.00 33.41 174 GLY A O 1
ATOM 1263 N N . GLU A 1 175 ? 27.942 -49.087 -4.117 1.00 35.06 175 GLU A N 1
ATOM 1264 C CA . GLU A 1 175 ? 29.085 -49.996 -4.039 1.00 35.06 175 GLU A CA 1
ATOM 1265 C C . GLU A 1 175 ? 28.950 -51.071 -5.129 1.00 35.06 175 GLU A C 1
ATOM 1267 O O . GLU A 1 175 ? 27.943 -51.773 -5.178 1.00 35.06 175 GLU A O 1
ATOM 1272 N N . ASP A 1 176 ? 29.970 -51.218 -5.976 1.00 34.88 176 ASP A N 1
ATOM 1273 C CA . ASP A 1 176 ? 30.154 -52.379 -6.856 1.00 34.88 176 ASP A CA 1
ATOM 1274 C C . ASP A 1 176 ? 31.588 -52.893 -6.655 1.00 34.88 176 ASP A C 1
ATOM 1276 O O . ASP A 1 176 ? 32.567 -52.166 -6.846 1.00 34.88 176 ASP A O 1
ATOM 1280 N N . GLU A 1 177 ? 31.718 -54.141 -6.208 1.00 37.94 177 GLU A N 1
ATOM 1281 C CA . GLU A 1 177 ? 32.998 -54.731 -5.808 1.00 37.94 177 GLU A CA 1
ATOM 1282 C C . GLU A 1 177 ? 33.866 -55.101 -7.021 1.00 37.94 177 GLU A C 1
ATOM 1284 O O . GLU A 1 177 ? 33.384 -55.724 -7.965 1.00 37.94 177 GLU A O 1
ATOM 1289 N N . ASN A 1 178 ? 35.177 -54.840 -6.961 1.00 37.25 178 ASN A N 1
ATOM 1290 C CA . ASN A 1 178 ? 36.205 -55.681 -7.594 1.00 37.25 178 ASN A CA 1
ATOM 1291 C C . ASN A 1 178 ? 37.586 -55.411 -6.966 1.00 37.25 178 ASN A C 1
ATOM 1293 O O . ASN A 1 178 ? 37.962 -54.262 -6.741 1.00 37.25 178 ASN A O 1
ATOM 1297 N N . GLY A 1 179 ? 38.335 -56.473 -6.658 1.00 30.53 179 GLY A N 1
ATOM 1298 C CA . GLY A 1 179 ? 39.587 -56.392 -5.894 1.00 30.53 179 GLY A CA 1
ATOM 1299 C C . GLY A 1 179 ? 40.862 -56.239 -6.735 1.00 30.53 179 GLY A C 1
ATOM 1300 O O . GLY A 1 179 ? 40.902 -56.596 -7.911 1.00 30.53 179 GLY A O 1
ATOM 1301 N N . GLY A 1 180 ? 41.935 -55.771 -6.090 1.00 29.97 180 GLY A N 1
ATOM 1302 C CA . GLY A 1 180 ? 43.300 -55.712 -6.624 1.00 29.97 180 GLY A CA 1
ATOM 1303 C C . GLY A 1 180 ? 44.316 -55.546 -5.487 1.00 29.97 180 GLY A C 1
ATOM 1304 O O . GLY A 1 180 ? 44.046 -54.837 -4.520 1.00 29.97 180 GLY A O 1
ATOM 1305 N N . GLU A 1 181 ? 45.450 -56.247 -5.551 1.00 35.31 181 GLU A N 1
ATOM 1306 C CA . GLU A 1 181 ? 46.337 -56.467 -4.397 1.00 35.31 181 GLU A CA 1
ATOM 1307 C C . GLU A 1 181 ? 47.531 -55.495 -4.293 1.00 35.31 181 GLU A C 1
ATOM 1309 O O . GLU A 1 181 ? 48.201 -55.213 -5.284 1.00 35.31 181 GLU A O 1
ATOM 1314 N N . GLY A 1 182 ? 47.909 -55.166 -3.048 1.00 29.97 182 GLY A N 1
ATOM 1315 C CA . GLY A 1 182 ? 49.318 -55.115 -2.620 1.00 29.97 182 GLY A CA 1
ATOM 1316 C C . GLY A 1 182 ? 50.050 -53.761 -2.596 1.00 29.97 182 GLY A C 1
ATOM 1317 O O . GLY A 1 182 ? 49.819 -52.885 -3.422 1.00 29.97 182 GLY A O 1
ATOM 1318 N N . GLY A 1 183 ? 51.010 -53.634 -1.663 1.00 30.17 183 GLY A N 1
ATOM 1319 C CA . GLY A 1 183 ? 52.034 -52.573 -1.665 1.00 30.17 183 GLY A CA 1
ATOM 1320 C C . GLY A 1 183 ? 52.331 -51.922 -0.305 1.00 30.17 183 GLY A C 1
ATOM 1321 O O . GLY A 1 183 ? 51.821 -50.846 -0.021 1.00 30.17 183 GLY A O 1
ATOM 1322 N N . ASP A 1 184 ? 53.199 -52.536 0.506 1.00 34.25 184 ASP A N 1
ATOM 1323 C CA . ASP A 1 184 ? 53.863 -51.881 1.654 1.00 34.25 184 ASP A CA 1
ATOM 1324 C C . ASP A 1 184 ? 55.173 -51.190 1.200 1.00 34.25 184 ASP A C 1
ATOM 1326 O O . ASP A 1 184 ? 55.781 -51.614 0.214 1.00 34.25 184 ASP A O 1
ATOM 1330 N N . GLY A 1 185 ? 55.635 -50.149 1.905 1.00 30.70 185 GLY A N 1
ATOM 1331 C CA . GLY A 1 185 ? 56.917 -49.482 1.619 1.00 30.70 185 GLY A CA 1
ATOM 1332 C C . GLY A 1 185 ? 57.030 -48.034 2.120 1.00 30.70 185 GLY A C 1
ATOM 1333 O O . GLY A 1 185 ? 56.371 -47.136 1.603 1.00 30.70 185 GLY A O 1
ATOM 1334 N N . GLY A 1 186 ? 57.903 -47.778 3.102 1.00 28.23 186 GLY A N 1
ATOM 1335 C CA . GLY A 1 186 ? 57.992 -46.474 3.779 1.00 28.23 186 GLY A CA 1
ATOM 1336 C C . GLY A 1 186 ? 59.238 -45.604 3.513 1.00 28.23 186 GLY A C 1
ATOM 1337 O O . GLY A 1 186 ? 60.331 -46.107 3.280 1.00 28.23 186 GLY A O 1
ATOM 1338 N N . ALA A 1 187 ? 59.044 -44.298 3.752 1.00 31.66 187 ALA A N 1
ATOM 1339 C CA . ALA A 1 187 ? 59.954 -43.328 4.398 1.00 31.66 187 ALA A CA 1
ATOM 1340 C C . ALA A 1 187 ? 61.244 -42.770 3.717 1.00 31.66 187 ALA A C 1
ATOM 1342 O O . ALA A 1 187 ? 62.045 -43.496 3.140 1.00 31.66 187 ALA A O 1
ATOM 1343 N N . ARG A 1 188 ? 61.514 -41.483 4.059 1.00 32.94 188 ARG A N 1
ATOM 1344 C CA . ARG A 1 188 ? 62.785 -40.686 4.058 1.00 32.94 188 ARG A CA 1
ATOM 1345 C C . ARG A 1 188 ? 63.160 -39.805 2.840 1.00 32.94 188 ARG A C 1
ATOM 1347 O O . ARG A 1 188 ? 62.868 -40.137 1.702 1.00 32.94 188 ARG A O 1
ATOM 1354 N N . GLY A 1 189 ? 63.902 -38.720 3.146 1.00 30.42 189 GLY A N 1
ATOM 1355 C CA . GLY A 1 189 ? 64.509 -37.725 2.229 1.00 30.42 189 GLY A CA 1
ATOM 1356 C C . GLY A 1 189 ? 63.655 -36.452 2.099 1.00 30.42 189 GLY A C 1
ATOM 1357 O O . GLY A 1 189 ? 62.571 -36.538 1.543 1.00 30.42 189 GLY A O 1
ATOM 1358 N N . GLU A 1 190 ? 63.933 -35.263 2.654 1.00 33.62 190 GLU A N 1
ATOM 1359 C CA . GLU A 1 190 ? 65.144 -34.467 2.995 1.00 33.62 190 GLU A CA 1
ATOM 1360 C C . GLU A 1 190 ? 65.756 -33.564 1.890 1.00 33.62 190 GLU A C 1
ATOM 1362 O O . GLU A 1 190 ? 66.714 -33.934 1.223 1.00 33.62 190 GLU A O 1
ATOM 1367 N N . HIS A 1 191 ? 65.278 -32.307 1.892 1.00 32.41 191 HIS A N 1
ATOM 1368 C CA . HIS A 1 191 ? 66.060 -31.049 1.929 1.00 32.41 191 HIS A CA 1
ATOM 1369 C C . HIS A 1 191 ? 66.712 -30.448 0.653 1.00 32.41 191 HIS A C 1
ATOM 1371 O O . HIS A 1 191 ? 66.925 -31.114 -0.352 1.00 32.41 191 HIS A O 1
ATOM 1377 N N . PHE A 1 192 ? 67.053 -29.148 0.776 1.00 31.56 192 PHE A N 1
ATOM 1378 C CA . PHE A 1 192 ? 67.601 -28.189 -0.213 1.00 31.56 192 PHE A CA 1
ATOM 1379 C C . PHE A 1 192 ? 66.656 -27.751 -1.361 1.00 31.56 192 PHE A C 1
ATOM 1381 O O . PHE A 1 192 ? 65.898 -28.552 -1.890 1.00 31.56 192 PHE A O 1
ATOM 1388 N N . GLY A 1 193 ? 66.658 -26.480 -1.798 1.00 30.89 193 GLY A N 1
ATOM 1389 C CA . GLY A 1 193 ? 67.400 -25.299 -1.311 1.00 30.89 193 GLY A CA 1
ATOM 1390 C C . GLY A 1 193 ? 66.936 -23.986 -1.982 1.00 30.89 193 GLY A C 1
ATOM 1391 O O . GLY A 1 193 ? 66.216 -24.036 -2.974 1.00 30.89 193 GLY A O 1
ATOM 1392 N N . ASP A 1 194 ? 67.332 -22.828 -1.437 1.00 38.25 194 ASP A N 1
ATOM 1393 C CA . ASP A 1 194 ? 66.817 -21.484 -1.787 1.00 38.25 194 ASP A CA 1
ATOM 1394 C C . ASP A 1 194 ? 67.893 -20.548 -2.391 1.00 38.25 194 ASP A C 1
ATOM 1396 O O . ASP A 1 194 ? 68.923 -20.331 -1.753 1.00 38.25 194 ASP A O 1
ATOM 1400 N N . VAL A 1 195 ? 67.630 -20.007 -3.597 1.00 42.44 195 VAL A N 1
ATOM 1401 C CA . VAL A 1 195 ? 68.246 -18.827 -4.268 1.00 42.44 195 VAL A CA 1
ATOM 1402 C C . VAL A 1 195 ? 67.301 -18.397 -5.426 1.00 42.44 195 VAL A C 1
ATOM 1404 O O . VAL A 1 195 ? 66.777 -19.276 -6.104 1.00 42.44 195 VAL A O 1
ATOM 1407 N N . GLY A 1 196 ? 67.057 -17.130 -5.806 1.00 32.31 196 GLY A N 1
ATOM 1408 C CA . GLY A 1 196 ? 67.387 -15.837 -5.183 1.00 32.31 196 GLY A CA 1
ATOM 1409 C C . GLY A 1 196 ? 67.779 -14.705 -6.172 1.00 32.31 196 GLY A C 1
ATOM 1410 O O . GLY A 1 196 ? 68.928 -14.664 -6.598 1.00 32.31 196 GLY A O 1
ATOM 1411 N N . GLY A 1 197 ? 66.882 -13.732 -6.431 1.00 29.95 197 GLY A N 1
ATOM 1412 C CA . GLY A 1 197 ? 67.215 -12.327 -6.804 1.00 29.95 197 GLY A CA 1
ATOM 1413 C C . GLY A 1 197 ? 67.269 -11.872 -8.290 1.00 29.95 197 GLY A C 1
ATOM 1414 O O . GLY A 1 197 ? 67.644 -12.640 -9.169 1.00 29.95 197 GLY A O 1
ATOM 1415 N N . GLY A 1 198 ? 66.972 -10.572 -8.520 1.00 34.03 198 GLY A N 1
ATOM 1416 C CA . GLY A 1 198 ? 67.145 -9.781 -9.772 1.00 34.03 198 GLY A CA 1
ATOM 1417 C C . GLY A 1 198 ? 65.936 -9.801 -10.736 1.00 34.03 198 GLY A C 1
ATOM 1418 O O . GLY A 1 198 ? 65.565 -10.882 -11.174 1.00 34.03 198 GLY A O 1
ATOM 1419 N N . GLU A 1 199 ? 65.184 -8.739 -11.083 1.00 40.38 199 GLU A N 1
ATOM 1420 C CA . GLU A 1 199 ? 65.348 -7.263 -11.266 1.00 40.38 199 GLU A CA 1
ATOM 1421 C C . GLU A 1 199 ? 65.807 -6.778 -12.671 1.00 40.38 199 GLU A C 1
ATOM 1423 O O . GLU A 1 199 ? 66.736 -7.332 -13.253 1.00 40.38 199 GLU A O 1
ATOM 1428 N N . GLY A 1 200 ? 65.141 -5.723 -13.192 1.00 38.03 200 GLY A N 1
ATOM 1429 C CA . GLY A 1 200 ? 65.282 -5.122 -14.546 1.00 38.03 200 GLY A CA 1
ATOM 1430 C C . GLY A 1 200 ? 63.931 -5.050 -15.309 1.00 38.03 200 GLY A C 1
ATOM 1431 O O . GLY A 1 200 ? 63.309 -6.097 -15.458 1.00 38.03 200 GLY A O 1
ATOM 1432 N N . VAL A 1 201 ? 63.328 -3.929 -15.767 1.00 45.34 201 VAL A N 1
ATOM 1433 C CA . VAL A 1 201 ? 63.756 -2.521 -16.046 1.00 45.34 201 VAL A CA 1
ATOM 1434 C C . VAL A 1 201 ? 64.701 -2.439 -17.264 1.00 45.34 201 VAL A C 1
ATOM 1436 O O . VAL A 1 201 ? 65.655 -3.210 -17.291 1.00 45.34 201 VAL A O 1
ATOM 1439 N N . GLU A 1 202 ? 64.527 -1.639 -18.337 1.00 44.34 202 GLU A N 1
ATOM 1440 C CA . GLU A 1 202 ? 63.724 -0.439 -18.755 1.00 44.34 202 GLU A CA 1
ATOM 1441 C C . GLU A 1 202 ? 63.311 -0.614 -20.265 1.00 44.34 202 GLU A C 1
ATOM 1443 O O . GLU A 1 202 ? 63.898 -1.475 -20.920 1.00 44.34 202 GLU A O 1
ATOM 1448 N N . ASP A 1 203 ? 62.459 0.152 -20.981 1.00 43.38 203 ASP A N 1
ATOM 1449 C CA . ASP A 1 203 ? 61.253 0.996 -20.745 1.00 43.38 203 ASP A CA 1
ATOM 1450 C C . ASP A 1 203 ? 60.693 1.520 -22.122 1.00 43.38 203 ASP A C 1
ATOM 1452 O O . ASP A 1 203 ? 61.409 1.458 -23.124 1.00 43.38 203 ASP A O 1
ATOM 1456 N N . GLY A 1 204 ? 59.461 2.071 -22.185 1.00 40.22 204 GLY A N 1
ATOM 1457 C CA . GLY A 1 204 ? 59.014 3.042 -23.219 1.00 40.22 204 GLY A CA 1
ATOM 1458 C C . GLY A 1 204 ? 58.100 2.572 -24.378 1.00 40.22 204 GLY A C 1
ATOM 1459 O O . GLY A 1 204 ? 58.297 1.501 -24.952 1.00 40.22 204 GLY A O 1
ATOM 1460 N N . GLY A 1 205 ? 57.127 3.418 -24.777 1.00 39.72 205 GLY A N 1
ATOM 1461 C CA . GLY A 1 205 ? 56.221 3.202 -25.926 1.00 39.72 205 GLY A CA 1
ATOM 1462 C C . GLY A 1 205 ? 55.030 4.159 -26.005 1.00 39.72 205 GLY A C 1
ATOM 1463 O O . GLY A 1 205 ? 53.954 3.680 -26.420 1.00 39.72 205 GLY A O 1
#

pLDDT: mean 73.75, std 25.75, range [28.23, 98.12]

InterPro domains:
  IPR002347 Short-chain dehydrogenase/reductase SDR [PF00106] (5-122)
  IPR036291 NAD(P)-binding domain superfamily [SSF51735] (1-124)
  IPR052184 Short-chain dehydrogenases/reductases (SDR) enzymes [PTHR45458] (1-124)